Protein AF-A0A359DD81-F1 (afdb_monomer)

Foldseek 3Di:
DDDDDDDDDDDDDDDPPPPVVVVVVVVVVVVVLVVLVVVLVVVLVVLQVLQQVQQQQLFAQLLVQLVVQQPHDPSLVSSNVRSLVSSCVSCPDPPPSVLVNVQCVVLVHSVSQKDKFWELDPVDPTHVVYDSNTFKIKMKGAWRFDDDDCVVVCCVVVHPDDGSIHMYMDMDGDPPPFDFLDQQFADDFQPVQPDVVVQTHSNDHAFDDDDRFDDPPDDDPVDPQFGRGWQQPHADLLSNLCSLLSVTGDTDHVVDDTHTHGHRSPVSNCCNVLVQLVDNPDSPDDCVSRPHHLDNDAADWDFAVPDVVTAIDGPNFGWDIDNFWIATPVGTGCTDVNVVVSVVCVVVVND

Secondary structure (DSSP, 8-state):
----------PPPP---SHHHHHHHHHHHHHHHHHHHHHHHHHHHHHHHHHHHHHHHHHHHHHHHHHHTTTSTTHHHHHHHHHHHHHHHHHH-TTT-HHHHHHHHHTTSHHHH-EEEEESSTT---BSS--TT--EEEEEEEEEE---SSHHHHHHHH-S----EEEEEEEE--SSSS-BS--SB-----GGG-BGGGTEETTEETT----SS--TT---TT-TTEEEEEESS-SSHHHHHHHHTT----B--TT---EEEES--HHHHHHHHHHHTT---STT--TTTSPPPS-------EEESSSSS-EEEETTEEPEEETTEEEETTEEE--HHHHHHHHHHHHTT--

Nearest PDB structures (foldseek):
  6d7o-assembly1_A  TM=2.504E-01  e=5.447E+00  Rattus norvegicus

Solvent-accessible surface area (backbone atoms only — not comparable to full-atom values): 20030 Å² total; per-residue (Å²): 139,81,87,85,83,80,78,83,83,79,80,76,82,81,79,79,72,68,63,58,57,54,55,49,51,55,52,52,51,52,52,51,52,51,52,40,51,50,51,52,51,50,52,50,52,54,52,42,52,53,46,38,54,26,30,41,49,9,7,43,41,15,24,56,44,39,67,76,33,64,90,45,90,65,34,50,63,57,18,44,46,43,17,50,51,42,33,50,53,48,22,67,37,91,86,76,26,59,64,54,39,48,44,27,54,73,50,74,28,59,79,68,38,42,50,62,26,18,8,70,38,96,88,42,78,66,36,70,71,41,54,94,72,47,49,25,20,34,22,35,27,84,69,44,72,50,88,67,76,55,59,54,56,48,37,77,75,71,38,95,68,78,81,58,59,42,60,37,72,24,75,23,49,71,81,64,93,38,62,46,59,62,63,46,58,50,79,88,64,40,82,92,36,61,40,71,93,80,52,25,55,26,73,40,48,76,35,61,86,74,87,62,58,63,65,90,93,59,89,35,97,87,38,89,61,39,29,37,32,39,32,82,87,53,85,57,47,66,44,46,11,45,30,45,32,66,65,40,85,59,65,46,60,93,90,61,91,77,48,71,30,66,53,76,49,59,66,33,44,52,32,9,45,32,21,36,48,66,39,60,74,58,86,87,59,49,65,85,84,30,56,46,49,94,72,44,83,74,61,76,73,45,80,39,80,86,46,90,75,60,46,46,24,43,96,89,30,64,52,48,62,54,81,23,43,34,31,38,91,92,40,80,46,70,31,56,58,55,49,53,51,48,51,52,28,45,76,69,72,77,90

Sequence (351 aa):
MKPRMHRPFTALPQRQRGAVIVLIMIALLSILAMAALALDGGHMLVNKTRLQNAVDAAALSGAKRLLQVSGAVGAATVVERAARDTLLLNASALNGNGELASAITQAGGVNSFAVVELANSVYGPFTFPGPADASYVRVSVPNYPLSPFFWGILQVIAGPDPAKAVAAIATAGPSPTSPCDVVPLMVCGNPAQYDPANGMFWGYRFGDLQLLKTAANDDSPIGPGNFQLLSLDGNGGNVVRDSLAGGIERCNNVGEQVQTKPGNTVGPSVQGLNTRFGNYQGGNLSRQDYPPDLVITATDLKYDDKESPPRIEHQNQPVTSSNGNLSSASGALFDYNDWLQASAACAAGTG

Structure (mmCIF, N/CA/C/O backbone):
data_AF-A0A359DD81-F1
#
_entry.id   AF-A0A359DD81-F1
#
loop_
_atom_site.group_PDB
_atom_site.id
_atom_site.type_symbol
_atom_site.label_atom_id
_atom_site.label_alt_id
_atom_site.label_comp_id
_atom_site.label_asym_id
_atom_site.label_entity_id
_atom_site.label_seq_id
_atom_site.pdbx_PDB_ins_code
_atom_site.Cartn_x
_atom_site.Cartn_y
_atom_site.Cartn_z
_atom_site.occupancy
_atom_site.B_iso_or_equiv
_atom_site.auth_seq_id
_atom_site.auth_comp_id
_atom_site.auth_asym_id
_atom_site.auth_atom_id
_atom_site.pdbx_PDB_model_num
ATOM 1 N N . MET A 1 1 ? -49.005 49.045 97.341 1.00 46.50 1 MET A N 1
ATOM 2 C CA . MET A 1 1 ? -49.294 48.479 96.003 1.00 46.50 1 MET A CA 1
ATOM 3 C C . MET A 1 1 ? -48.015 48.491 95.174 1.00 46.50 1 MET A C 1
ATOM 5 O O . MET A 1 1 ? -47.443 49.556 95.003 1.00 46.50 1 MET A O 1
ATOM 9 N N . LYS A 1 2 ? -47.526 47.330 94.717 1.00 43.19 2 LYS A N 1
ATOM 10 C CA . LYS A 1 2 ? -46.408 47.210 93.758 1.00 43.19 2 LYS A CA 1
ATOM 11 C C . LYS A 1 2 ? -46.933 46.473 92.520 1.00 43.19 2 LYS A C 1
ATOM 13 O O . LYS A 1 2 ? -47.502 45.397 92.711 1.00 43.19 2 LYS A O 1
ATOM 18 N N . PRO A 1 3 ? -46.763 46.979 91.287 1.00 53.28 3 PRO A N 1
ATOM 19 C CA . PRO A 1 3 ? -47.162 46.231 90.105 1.00 53.28 3 PRO A CA 1
ATOM 20 C C . PRO A 1 3 ? -46.072 45.206 89.760 1.00 53.28 3 PRO A C 1
ATOM 22 O O . PRO A 1 3 ? -44.887 45.533 89.685 1.00 53.28 3 PRO A O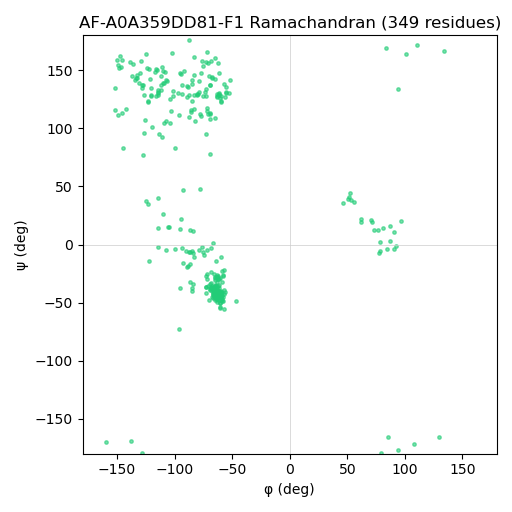 1
ATOM 25 N N . ARG A 1 4 ? -46.465 43.943 89.569 1.00 54.09 4 ARG A N 1
ATOM 26 C CA . ARG A 1 4 ? -45.598 42.894 89.015 1.00 54.09 4 ARG A CA 1
ATOM 27 C C . ARG A 1 4 ? -45.603 43.013 87.493 1.00 54.09 4 ARG A C 1
ATOM 29 O O . ARG A 1 4 ? -46.575 42.649 86.844 1.00 54.09 4 ARG A O 1
ATOM 36 N N . MET A 1 5 ? -44.504 43.503 86.935 1.00 59.25 5 MET A N 1
ATOM 37 C CA . MET A 1 5 ? -44.262 43.566 85.495 1.00 59.25 5 MET A CA 1
ATOM 38 C C . MET A 1 5 ? -43.863 42.162 84.997 1.00 59.25 5 MET A C 1
ATOM 40 O O . MET A 1 5 ? -42.800 41.663 85.360 1.00 59.25 5 MET A O 1
ATOM 44 N N . HIS A 1 6 ? -44.720 41.490 84.221 1.00 56.81 6 HIS A N 1
ATOM 45 C CA . HIS A 1 6 ? -44.354 40.258 83.507 1.00 56.81 6 HIS A CA 1
ATOM 46 C C . HIS A 1 6 ? -43.723 40.638 82.164 1.00 56.81 6 HIS A C 1
ATOM 48 O O . HIS A 1 6 ? -44.388 41.209 81.304 1.00 56.81 6 HIS A O 1
ATOM 54 N N . ARG A 1 7 ? -42.432 40.338 81.986 1.00 60.84 7 ARG A N 1
ATOM 55 C CA . ARG A 1 7 ? -41.782 40.379 80.668 1.00 60.84 7 ARG A CA 1
ATOM 56 C C . ARG A 1 7 ? -42.149 39.106 79.897 1.00 60.84 7 ARG A C 1
ATOM 58 O O . ARG A 1 7 ? -41.978 38.024 80.460 1.00 60.84 7 ARG A O 1
ATOM 65 N N . PRO A 1 8 ? -42.584 39.187 78.630 1.00 56.53 8 PRO A N 1
ATOM 66 C CA . PRO A 1 8 ? -42.654 38.009 77.784 1.00 56.53 8 PRO A CA 1
ATOM 67 C C . PRO A 1 8 ? -41.230 37.602 77.385 1.00 56.53 8 PRO A C 1
ATOM 69 O O . PRO A 1 8 ? -40.445 38.423 76.908 1.00 56.53 8 PRO A O 1
ATOM 72 N N . PHE A 1 9 ? -40.885 36.334 77.598 1.00 59.75 9 PHE A N 1
ATOM 73 C CA . PHE A 1 9 ? -39.705 35.730 76.987 1.00 59.75 9 PHE A CA 1
ATOM 74 C C . PHE A 1 9 ? -39.969 35.590 75.485 1.00 59.75 9 PHE A C 1
ATOM 76 O O . PHE A 1 9 ? -40.825 34.811 75.071 1.00 59.75 9 PHE A O 1
ATOM 83 N N . THR A 1 10 ? -39.248 36.344 74.660 1.00 61.72 10 THR A N 1
ATOM 84 C CA . THR A 1 10 ? -39.183 36.097 73.219 1.00 61.72 10 THR A CA 1
ATOM 85 C C . THR A 1 10 ? -38.376 34.822 72.982 1.00 61.72 10 THR A C 1
ATOM 87 O O . THR A 1 10 ? -37.179 34.762 73.261 1.00 61.72 10 THR A O 1
ATOM 90 N N . ALA A 1 11 ? -39.040 33.771 72.498 1.00 62.56 11 ALA A N 1
ATOM 91 C CA . ALA A 1 11 ? -38.372 32.557 72.049 1.00 62.56 11 ALA A CA 1
ATOM 92 C C . ALA A 1 11 ? -37.462 32.888 70.852 1.00 62.56 11 ALA A C 1
ATOM 94 O O . ALA A 1 11 ? -37.905 33.487 69.872 1.00 62.56 11 ALA A O 1
ATOM 95 N N . LEU A 1 12 ? -36.183 32.517 70.935 1.00 61.03 12 LEU A N 1
ATOM 96 C CA . LEU A 1 12 ? -35.247 32.632 69.815 1.00 61.03 12 LEU A CA 1
ATOM 97 C C . LEU A 1 12 ? -35.653 31.658 68.690 1.00 61.03 12 LEU A C 1
ATOM 99 O O . LEU A 1 12 ? -36.093 30.544 68.987 1.00 61.03 12 LEU A O 1
ATOM 103 N N . PRO A 1 13 ? -35.486 32.029 67.406 1.00 63.06 13 PRO A N 1
ATOM 104 C CA . PRO A 1 13 ? -35.877 31.179 66.286 1.00 63.06 13 PRO A CA 1
ATOM 105 C C . PRO A 1 13 ? -35.068 29.874 66.282 1.00 63.06 13 PRO A C 1
ATOM 107 O O . PRO A 1 13 ? -33.835 29.883 66.355 1.00 63.06 13 PRO A O 1
ATOM 110 N N . GLN A 1 14 ? -35.767 28.738 66.192 1.00 64.62 14 GLN A N 1
ATOM 111 C CA . GLN A 1 14 ? -35.155 27.415 66.066 1.00 64.62 14 GLN A CA 1
ATOM 112 C C . GLN A 1 14 ? -34.290 27.349 64.800 1.00 64.62 14 GLN A C 1
ATOM 114 O O . GLN A 1 14 ? -34.759 27.553 63.681 1.00 64.62 14 GLN A O 1
ATOM 119 N N . ARG A 1 15 ? -33.002 27.036 64.976 1.00 62.03 15 ARG A N 1
ATOM 120 C CA . ARG A 1 15 ? -32.054 26.835 63.874 1.00 62.03 15 ARG A CA 1
ATOM 121 C C . ARG A 1 15 ? -32.398 25.547 63.118 1.00 62.03 15 ARG A C 1
ATOM 123 O O . ARG A 1 15 ? -32.205 24.455 63.649 1.00 62.03 15 ARG A O 1
ATOM 130 N N . GLN A 1 16 ? -32.826 25.669 61.861 1.00 62.16 16 GLN A N 1
ATOM 131 C CA . GLN A 1 16 ? -33.010 24.547 60.934 1.00 62.16 16 GLN A CA 1
ATOM 132 C C . GLN A 1 16 ? -31.655 23.943 60.516 1.00 62.16 16 GLN A C 1
ATOM 134 O O . GLN A 1 16 ? -31.135 24.217 59.440 1.00 62.16 16 GLN A O 1
ATOM 139 N N . ARG A 1 17 ? -31.042 23.126 61.382 1.00 60.94 17 ARG A N 1
ATOM 140 C CA . ARG A 1 17 ? -29.768 22.436 61.085 1.00 60.94 17 ARG A CA 1
ATOM 141 C C . ARG A 1 17 ? -29.934 21.132 60.289 1.00 60.94 17 ARG A C 1
ATOM 143 O O . ARG A 1 17 ? -28.942 20.607 59.802 1.00 60.94 17 ARG A O 1
ATOM 150 N N . GLY A 1 18 ? -31.162 20.632 60.126 1.00 67.69 18 GLY A N 1
ATOM 151 C CA . GLY A 1 18 ? -31.442 19.364 59.438 1.00 67.69 18 GLY A CA 1
ATOM 152 C C . GLY A 1 18 ? -31.611 19.464 57.917 1.00 67.69 18 GLY A C 1
ATOM 153 O O . GLY A 1 18 ? -31.224 18.547 57.211 1.00 67.69 18 GLY A O 1
ATOM 154 N N . ALA A 1 19 ? -32.133 20.570 57.379 1.00 77.50 19 ALA A N 1
ATOM 155 C CA . ALA A 1 19 ? -32.412 20.674 55.937 1.00 77.50 19 ALA A CA 1
ATOM 156 C C . ALA A 1 19 ? -31.138 20.800 55.078 1.00 77.50 19 ALA A C 1
ATOM 158 O O . ALA A 1 19 ? -31.090 20.329 53.944 1.00 77.50 19 ALA A O 1
ATOM 159 N N . VAL A 1 20 ? -30.078 21.393 55.638 1.00 86.12 20 VAL A N 1
ATOM 160 C CA . VAL A 1 20 ? -28.811 21.626 54.929 1.00 86.12 20 VAL A CA 1
ATOM 161 C C . VAL A 1 20 ? -28.106 20.310 54.581 1.00 86.12 20 VAL A C 1
ATOM 163 O O . VAL A 1 20 ? -27.546 20.195 53.496 1.00 86.12 20 VAL A O 1
ATOM 166 N N . ILE A 1 21 ? -28.178 19.289 55.446 1.00 89.75 21 ILE A N 1
ATOM 167 C CA . ILE A 1 21 ? -27.514 18.000 55.188 1.00 89.75 21 ILE A CA 1
ATOM 168 C C . ILE A 1 21 ? -28.157 17.244 54.017 1.00 89.75 21 ILE A C 1
ATOM 170 O O . ILE A 1 21 ? -27.454 16.597 53.246 1.00 89.75 21 ILE A O 1
ATOM 174 N N . VAL A 1 22 ? -29.477 17.384 53.843 1.00 90.50 22 VAL A N 1
ATOM 175 C CA . VAL A 1 22 ? -30.227 16.759 52.745 1.00 90.50 22 VAL A CA 1
ATOM 176 C C . VAL A 1 22 ? -29.820 17.381 51.411 1.00 90.50 22 VAL A C 1
ATOM 178 O O . VAL A 1 22 ? -29.517 16.662 50.463 1.00 90.50 22 VAL A O 1
ATOM 181 N N . LEU A 1 23 ? -29.731 18.713 51.353 1.00 90.31 23 LEU A N 1
ATOM 182 C CA . LEU A 1 23 ? -29.279 19.423 50.153 1.00 90.31 23 LEU A CA 1
ATOM 183 C C . LEU A 1 23 ? -27.826 19.080 49.797 1.00 90.31 23 LEU A C 1
ATOM 185 O O . LEU A 1 23 ? -27.526 18.867 48.625 1.00 90.31 23 LEU A O 1
ATOM 189 N N . ILE A 1 24 ? -26.940 18.964 50.795 1.00 93.12 24 ILE A N 1
ATOM 190 C CA . ILE A 1 24 ? -25.543 18.558 50.578 1.00 93.12 24 ILE A CA 1
ATOM 191 C C . ILE A 1 24 ? -25.463 17.127 50.039 1.00 93.12 24 ILE A C 1
ATOM 193 O O . ILE A 1 24 ? -24.710 16.886 49.101 1.00 93.12 24 ILE A O 1
ATOM 197 N N . MET A 1 25 ? -26.240 16.183 50.582 1.00 94.56 25 MET A N 1
ATOM 198 C CA . MET A 1 25 ? -26.254 14.809 50.070 1.00 94.56 25 MET A CA 1
ATOM 199 C C . MET A 1 25 ? -26.717 14.742 48.616 1.00 94.56 25 MET A C 1
ATOM 201 O O . MET A 1 25 ? -26.077 14.075 47.807 1.00 94.56 25 MET A O 1
ATOM 205 N N . ILE A 1 26 ? -27.788 15.460 48.268 1.00 92.31 26 ILE A N 1
ATOM 206 C CA . ILE A 1 26 ? -28.296 15.495 46.891 1.00 92.31 26 ILE A CA 1
ATOM 207 C C . ILE A 1 26 ? -27.258 16.122 45.948 1.00 92.31 26 ILE A C 1
ATOM 209 O O . ILE A 1 26 ? -27.013 15.584 44.870 1.00 92.31 26 ILE A O 1
ATOM 213 N N . ALA A 1 27 ? -26.609 17.215 46.360 1.00 93.81 27 ALA A N 1
ATOM 214 C CA . ALA A 1 27 ? -25.566 17.867 45.567 1.00 93.81 27 ALA A CA 1
ATOM 215 C C . ALA A 1 27 ? -24.311 16.992 45.397 1.00 93.81 27 ALA A C 1
ATOM 217 O O . ALA A 1 27 ? -23.720 16.948 44.323 1.00 93.81 27 ALA A O 1
ATOM 218 N N . LEU A 1 28 ? -23.898 16.265 46.437 1.00 94.56 28 LEU A N 1
ATOM 219 C CA . LEU A 1 28 ? -22.760 15.353 46.346 1.00 94.56 28 LEU A CA 1
ATOM 220 C C . LEU A 1 28 ? -23.070 14.181 45.406 1.00 94.56 28 LEU A C 1
ATOM 222 O O . LEU A 1 28 ? -22.242 13.827 44.569 1.00 94.56 28 LEU A O 1
ATOM 226 N N . LEU A 1 29 ? -24.273 13.609 45.512 1.00 90.06 29 LEU A N 1
ATOM 227 C CA . LEU A 1 29 ? -24.727 12.533 44.632 1.00 90.06 29 LEU A CA 1
ATOM 228 C C . LEU A 1 29 ? -24.778 12.977 43.169 1.00 90.06 29 LEU A C 1
ATOM 230 O O . LEU A 1 29 ? -24.341 12.226 42.299 1.00 90.06 29 LEU A O 1
ATOM 234 N N . SER A 1 30 ? -25.257 14.192 42.886 1.00 90.31 30 SER A N 1
ATOM 235 C CA . SER A 1 30 ? -25.301 14.699 41.512 1.00 90.31 30 SER A CA 1
ATOM 236 C C . SER A 1 30 ? -23.901 14.916 40.931 1.00 90.31 30 SER A C 1
ATOM 238 O O . SER A 1 30 ? -23.653 14.515 39.794 1.00 90.31 30 SER A O 1
ATOM 240 N N . ILE A 1 31 ? -22.960 15.458 41.712 1.00 92.75 31 ILE A N 1
ATOM 241 C CA . ILE A 1 31 ? -21.561 15.621 41.286 1.00 92.75 31 ILE A CA 1
ATOM 242 C C . ILE A 1 31 ? -20.909 14.257 41.013 1.00 92.75 31 ILE A C 1
ATOM 244 O O . ILE A 1 31 ? -20.250 14.089 39.987 1.00 92.75 31 ILE A O 1
ATOM 248 N N . LEU A 1 32 ? -21.117 13.268 41.888 1.00 88.56 32 LEU A N 1
ATOM 249 C CA . LEU A 1 32 ? -20.584 11.915 41.698 1.00 88.56 32 LEU A CA 1
ATOM 250 C C . LEU A 1 32 ? -21.177 11.230 40.461 1.00 88.56 32 LEU A C 1
ATOM 252 O O . LEU A 1 32 ? -20.438 10.602 39.707 1.00 88.56 32 LEU A O 1
ATOM 256 N N . ALA A 1 33 ? -22.479 11.392 40.212 1.00 84.69 33 ALA A N 1
ATOM 257 C CA . ALA A 1 33 ? -23.132 10.859 39.019 1.00 84.69 33 ALA A CA 1
ATOM 258 C C . ALA A 1 33 ? -22.573 11.482 37.727 1.00 84.69 33 ALA A C 1
ATOM 260 O O . ALA A 1 33 ? -22.315 10.771 36.755 1.00 84.69 33 ALA A O 1
ATOM 261 N N . MET A 1 34 ? -22.324 12.796 37.719 1.00 87.69 34 MET A N 1
ATOM 262 C CA . MET A 1 34 ? -21.693 13.469 36.579 1.00 87.69 34 MET A CA 1
ATOM 263 C C . MET A 1 34 ? -20.244 13.012 36.370 1.00 87.69 34 MET A C 1
ATOM 265 O O . MET A 1 34 ? -19.846 12.753 35.236 1.00 87.69 34 MET A O 1
ATOM 269 N N . ALA A 1 35 ? -19.463 12.868 37.445 1.00 89.50 35 ALA A N 1
ATOM 270 C CA . ALA A 1 35 ? -18.087 12.374 37.369 1.00 89.50 35 ALA A CA 1
ATOM 271 C C . ALA A 1 35 ? -18.024 10.936 36.828 1.00 89.50 35 ALA A C 1
ATOM 273 O O . ALA A 1 35 ? -17.199 10.624 35.971 1.00 89.50 35 ALA A O 1
ATOM 274 N N . ALA A 1 36 ? -18.939 10.079 37.279 1.00 86.81 36 ALA A N 1
ATOM 275 C CA . ALA A 1 36 ? -19.104 8.718 36.789 1.00 86.81 36 ALA A CA 1
ATOM 276 C C . ALA A 1 36 ? -19.394 8.671 35.277 1.00 86.81 36 ALA A C 1
ATOM 278 O O . ALA A 1 36 ? -18.716 7.955 34.536 1.00 86.81 36 ALA A O 1
ATOM 279 N N . LEU A 1 37 ? -20.343 9.488 34.807 1.00 84.00 37 LEU A N 1
ATOM 280 C CA . LEU A 1 37 ? -20.674 9.589 33.385 1.00 84.00 37 LEU A CA 1
ATOM 281 C C . LEU A 1 37 ? -19.491 10.109 32.555 1.00 84.00 37 LEU A C 1
ATOM 283 O O . LEU A 1 37 ? -19.236 9.607 31.461 1.00 84.00 37 LEU A O 1
ATOM 287 N N . ALA A 1 38 ? -18.744 11.083 33.081 1.00 89.56 38 ALA A N 1
ATOM 288 C CA . ALA A 1 38 ? -17.560 11.623 32.420 1.00 89.56 38 ALA A CA 1
ATOM 289 C C . ALA A 1 38 ? -16.454 10.564 32.255 1.00 89.56 38 ALA A C 1
ATOM 291 O O . ALA A 1 38 ? -15.836 10.490 31.193 1.00 89.56 38 ALA A O 1
ATOM 292 N N . LEU A 1 39 ? -16.234 9.713 33.264 1.00 90.38 39 LEU A N 1
ATOM 293 C CA . LEU A 1 39 ? -15.253 8.624 33.198 1.00 90.38 39 LEU A CA 1
ATOM 294 C C . LEU A 1 39 ? -15.646 7.556 32.171 1.00 90.38 39 LEU A C 1
ATOM 296 O O . LEU A 1 39 ? -14.819 7.164 31.346 1.00 90.38 39 LEU A O 1
ATOM 300 N N . ASP A 1 40 ? -16.908 7.120 32.167 1.00 88.62 40 ASP A N 1
ATOM 301 C CA . ASP A 1 40 ? -17.381 6.141 31.184 1.00 88.62 40 ASP A CA 1
ATOM 302 C C . ASP A 1 40 ? -17.407 6.697 29.756 1.00 88.62 40 ASP A C 1
ATOM 304 O O . ASP A 1 40 ? -17.056 5.980 28.814 1.00 88.62 40 ASP A O 1
ATOM 308 N N . GLY A 1 41 ? -17.774 7.971 29.595 1.00 88.75 41 GLY A N 1
ATOM 309 C CA . GLY A 1 41 ? -17.717 8.675 28.316 1.00 88.75 41 GLY A CA 1
ATOM 310 C C . GLY A 1 41 ? -16.286 8.790 27.795 1.00 88.75 41 GLY A C 1
ATOM 311 O O . GLY A 1 41 ? -16.024 8.453 26.641 1.00 88.75 41 GLY A O 1
ATOM 312 N N . GLY A 1 42 ? -15.336 9.172 28.655 1.00 91.44 42 GLY A N 1
ATOM 313 C CA . GLY A 1 42 ? -13.913 9.210 28.313 1.00 91.44 42 GLY A CA 1
ATOM 314 C C . GLY A 1 42 ? -13.379 7.838 27.895 1.00 91.44 42 GLY A C 1
ATOM 315 O O . GLY A 1 42 ? -12.732 7.711 26.857 1.00 91.44 42 GLY A O 1
ATOM 316 N N . HIS A 1 43 ? -13.724 6.790 28.645 1.00 92.19 43 HIS A N 1
ATOM 317 C CA . HIS A 1 43 ? -13.375 5.410 28.311 1.00 92.19 43 HIS A CA 1
ATOM 318 C C . HIS A 1 43 ? -13.934 4.968 26.950 1.00 92.19 43 HIS A C 1
ATOM 320 O O . HIS A 1 43 ? -13.227 4.351 26.151 1.00 92.19 43 HIS A O 1
ATOM 326 N N . MET A 1 44 ? -15.199 5.292 26.668 1.00 92.38 44 MET A N 1
ATOM 327 C CA . MET A 1 44 ? -15.839 4.985 25.390 1.00 92.38 44 MET A CA 1
ATOM 328 C C . MET A 1 44 ? -15.149 5.702 24.225 1.00 92.38 44 MET A C 1
ATOM 330 O O . MET A 1 44 ? -14.867 5.074 23.207 1.00 92.38 44 MET A O 1
ATOM 334 N N . LEU A 1 45 ? -14.832 6.990 24.381 1.00 93.19 45 LEU A N 1
ATOM 335 C CA . LEU A 1 45 ? -14.163 7.782 23.347 1.00 93.19 45 LEU A CA 1
ATOM 336 C C . LEU A 1 45 ? -12.747 7.274 23.058 1.00 93.19 45 LEU A C 1
ATOM 338 O O . LEU A 1 45 ? -12.380 7.122 21.896 1.00 93.19 45 LEU A O 1
ATOM 342 N N . VAL A 1 46 ? -11.969 6.941 24.092 1.00 93.62 46 VAL A N 1
ATOM 343 C CA . VAL A 1 46 ? -10.619 6.383 23.915 1.00 93.62 46 VAL A CA 1
ATOM 344 C C . VAL A 1 46 ? -10.673 5.039 23.184 1.00 93.62 46 VAL A C 1
ATOM 346 O O . VAL A 1 46 ? -9.915 4.827 22.237 1.00 93.62 46 VAL A O 1
ATOM 349 N N . ASN A 1 47 ? -11.591 4.148 23.566 1.00 93.94 47 ASN A N 1
ATOM 350 C CA . ASN A 1 47 ? -11.760 2.860 22.890 1.00 93.94 47 ASN A CA 1
ATOM 351 C C . ASN A 1 47 ? -12.293 2.998 21.459 1.00 93.94 47 ASN A C 1
ATOM 353 O O . ASN A 1 47 ? -11.852 2.262 20.580 1.00 93.94 47 ASN A O 1
ATOM 357 N N . LYS A 1 48 ? -13.180 3.964 21.194 1.00 95.12 48 LYS A N 1
ATOM 358 C CA . LYS A 1 48 ? -13.637 4.303 19.840 1.00 95.12 48 LYS A CA 1
ATOM 359 C C . LYS A 1 48 ? -12.465 4.733 18.959 1.00 95.12 48 LYS A C 1
ATOM 361 O O . LYS A 1 48 ? -12.334 4.214 17.856 1.00 95.12 48 LYS A O 1
ATOM 366 N N . THR A 1 49 ? -11.602 5.629 19.438 1.00 95.06 49 THR A N 1
ATOM 367 C CA . THR A 1 49 ? -10.422 6.088 18.686 1.00 95.06 49 THR A CA 1
ATOM 368 C C . THR A 1 49 ? -9.428 4.954 18.445 1.00 95.06 49 THR A C 1
ATOM 370 O O . THR A 1 49 ? -8.938 4.792 17.332 1.00 95.06 49 THR A O 1
ATOM 373 N N . ARG A 1 50 ? -9.169 4.116 19.457 1.00 94.69 50 ARG A N 1
ATOM 374 C CA . ARG A 1 50 ? -8.304 2.933 19.313 1.00 94.69 50 ARG A CA 1
ATOM 375 C C . ARG A 1 50 ? -8.851 1.939 18.293 1.00 94.69 50 ARG A C 1
ATOM 377 O O . ARG A 1 50 ? -8.089 1.457 17.461 1.00 94.69 50 ARG A O 1
ATOM 384 N N . LEU A 1 51 ? -10.156 1.665 18.336 1.00 96.44 51 LEU A N 1
ATOM 385 C CA . LEU A 1 51 ? -10.810 0.786 17.373 1.00 96.44 51 LEU A CA 1
ATOM 386 C C . LEU A 1 51 ? -10.701 1.352 15.952 1.00 96.44 51 LEU A C 1
ATOM 388 O O . LEU A 1 51 ? -10.362 0.601 15.045 1.00 96.44 51 LEU A O 1
ATOM 392 N N . GLN A 1 52 ? -10.945 2.653 15.760 1.00 97.00 52 GLN A N 1
ATOM 393 C CA . GLN A 1 52 ? -10.808 3.279 14.440 1.00 97.00 52 GLN A CA 1
ATOM 394 C C . GLN A 1 52 ? -9.381 3.152 13.910 1.00 97.00 52 GLN A C 1
ATOM 396 O O . GLN A 1 52 ? -9.204 2.594 12.838 1.00 97.00 52 GLN A O 1
ATOM 401 N N . ASN A 1 53 ? -8.367 3.509 14.705 1.00 95.38 53 ASN A N 1
ATOM 402 C CA . ASN A 1 53 ? -6.966 3.367 14.296 1.00 95.38 53 ASN A CA 1
ATOM 403 C C . ASN A 1 53 ? -6.608 1.918 13.913 1.00 95.38 53 ASN A C 1
ATOM 405 O O . ASN A 1 53 ? -5.872 1.686 12.955 1.00 95.38 53 ASN A O 1
ATOM 409 N N . ALA A 1 54 ? -7.128 0.933 14.651 1.00 96.31 54 ALA A N 1
ATOM 410 C CA . ALA A 1 54 ? -6.886 -0.479 14.370 1.00 96.31 54 ALA A CA 1
ATOM 411 C C . ALA A 1 54 ? -7.578 -0.942 13.074 1.00 96.31 54 ALA A C 1
ATOM 413 O O . ALA A 1 54 ? -7.001 -1.712 12.306 1.00 96.31 54 ALA A O 1
ATOM 414 N N . VAL A 1 55 ? -8.796 -0.459 12.817 1.00 98.00 55 VAL A N 1
ATOM 415 C CA . VAL A 1 55 ? -9.565 -0.750 11.599 1.00 98.00 55 VAL A CA 1
ATOM 416 C C . VAL A 1 55 ? -8.983 -0.019 10.379 1.00 98.00 55 VAL A C 1
ATOM 418 O O . VAL A 1 55 ? -8.901 -0.623 9.312 1.00 98.00 55 VAL A O 1
ATOM 421 N N . ASP A 1 56 ? -8.483 1.208 10.536 1.00 97.62 56 ASP A N 1
ATOM 422 C CA . ASP A 1 56 ? -7.745 1.955 9.508 1.00 97.62 56 ASP A CA 1
ATOM 423 C C . ASP A 1 56 ? -6.457 1.222 9.111 1.00 97.62 56 ASP A C 1
ATOM 425 O O . ASP A 1 56 ? -6.202 0.992 7.926 1.00 97.62 56 ASP A O 1
ATOM 429 N N . ALA A 1 57 ? -5.671 0.776 10.098 1.00 96.19 57 ALA A N 1
ATOM 430 C CA . ALA A 1 57 ? -4.470 -0.020 9.857 1.00 96.19 57 ALA A CA 1
ATOM 431 C C . ALA A 1 57 ? -4.796 -1.353 9.161 1.00 96.19 57 ALA A C 1
ATOM 433 O O . ALA A 1 57 ? -4.092 -1.760 8.234 1.00 96.19 57 ALA A O 1
ATOM 434 N N . ALA A 1 58 ? -5.881 -2.019 9.570 1.00 97.69 58 ALA A N 1
ATOM 435 C CA . ALA A 1 58 ? -6.356 -3.246 8.939 1.00 97.69 58 ALA A CA 1
ATOM 436 C C . ALA A 1 58 ? -6.768 -3.027 7.476 1.00 97.69 58 ALA A C 1
ATOM 438 O O . ALA A 1 58 ? -6.365 -3.804 6.608 1.00 97.69 58 ALA A O 1
ATOM 439 N N . ALA A 1 59 ? -7.515 -1.958 7.184 1.00 97.81 59 ALA A N 1
ATOM 440 C CA . ALA A 1 59 ? -7.901 -1.609 5.821 1.00 97.81 59 ALA A CA 1
ATOM 441 C C . ALA A 1 59 ? -6.673 -1.290 4.959 1.00 97.81 59 ALA A C 1
ATOM 443 O O . ALA A 1 59 ? -6.547 -1.837 3.864 1.00 97.81 59 ALA A O 1
ATOM 444 N N . LEU A 1 60 ? -5.730 -0.483 5.462 1.00 95.50 60 LEU A N 1
ATOM 445 C CA . LEU A 1 60 ? -4.499 -0.135 4.746 1.00 95.50 60 LEU A CA 1
ATOM 446 C C . LEU A 1 60 ? -3.635 -1.366 4.443 1.00 95.50 60 LEU A C 1
ATOM 448 O O . LEU A 1 60 ? -3.135 -1.513 3.329 1.00 95.50 60 LEU A O 1
ATOM 452 N N . SER A 1 61 ? -3.487 -2.272 5.410 1.00 94.88 61 SER A N 1
ATOM 453 C CA . SER A 1 61 ? -2.757 -3.530 5.224 1.00 94.88 61 SER A CA 1
ATOM 454 C C . SER A 1 61 ? -3.433 -4.435 4.193 1.00 94.88 61 SER A C 1
ATOM 456 O O . SER A 1 61 ? -2.771 -4.951 3.290 1.00 94.88 61 SER A O 1
ATOM 458 N N . GLY A 1 62 ? -4.763 -4.552 4.258 1.00 94.69 62 GLY A N 1
ATOM 459 C CA . GLY A 1 62 ? -5.552 -5.256 3.251 1.00 94.69 62 GLY A CA 1
ATOM 460 C C . GLY A 1 62 ? -5.361 -4.666 1.851 1.00 94.69 62 GLY A C 1
ATOM 461 O O . GLY A 1 62 ? -5.059 -5.403 0.916 1.00 94.69 62 GLY A O 1
ATOM 462 N N . ALA A 1 63 ? -5.460 -3.343 1.701 1.00 92.81 63 ALA A N 1
ATOM 463 C CA . ALA A 1 63 ? -5.272 -2.659 0.420 1.00 92.81 63 ALA A CA 1
ATOM 464 C C . ALA A 1 63 ? -3.843 -2.817 -0.126 1.00 92.81 63 ALA A C 1
ATOM 466 O O . ALA A 1 63 ? -3.661 -3.126 -1.304 1.00 92.81 63 ALA A O 1
ATOM 467 N N . LYS A 1 64 ? -2.818 -2.697 0.729 1.00 89.31 64 LYS A N 1
ATOM 468 C CA . LYS A 1 64 ? -1.425 -2.969 0.344 1.00 89.31 64 LYS A CA 1
ATOM 469 C C . LYS A 1 64 ? -1.259 -4.410 -0.129 1.00 89.31 64 LYS A C 1
ATOM 471 O O . LYS A 1 64 ? -0.599 -4.653 -1.138 1.00 89.31 64 LYS A O 1
ATOM 476 N N . ARG A 1 65 ? -1.865 -5.371 0.577 1.00 89.19 65 ARG A N 1
ATOM 477 C CA . ARG A 1 65 ? -1.794 -6.776 0.182 1.00 89.19 65 ARG A CA 1
ATOM 478 C C . ARG A 1 65 ? -2.506 -7.018 -1.142 1.00 89.19 65 ARG A C 1
ATOM 480 O O . ARG A 1 65 ? -1.950 -7.725 -1.971 1.00 89.19 65 ARG A O 1
ATOM 487 N N . LEU A 1 66 ? -3.669 -6.403 -1.354 1.00 89.06 66 LEU A N 1
ATOM 488 C CA . LEU A 1 66 ? -4.446 -6.500 -2.593 1.00 89.06 66 LEU A CA 1
ATOM 489 C C . LEU A 1 66 ? -3.613 -6.067 -3.800 1.00 89.06 66 LEU A C 1
ATOM 491 O O . LEU A 1 66 ? -3.608 -6.753 -4.816 1.00 89.06 66 LEU A O 1
ATOM 495 N N . LEU A 1 67 ? -2.831 -4.998 -3.644 1.00 83.56 67 LEU A N 1
ATOM 496 C CA . LEU A 1 67 ? -1.923 -4.505 -4.676 1.00 83.56 67 LEU A CA 1
ATOM 497 C C . LEU A 1 67 ? -0.823 -5.530 -5.019 1.00 83.56 67 LEU A C 1
ATOM 499 O O . LEU A 1 67 ? -0.540 -5.762 -6.191 1.00 83.56 67 LEU A O 1
ATOM 503 N N . GLN A 1 68 ? -0.267 -6.216 -4.014 1.00 80.00 68 GLN A N 1
ATOM 504 C CA . GLN A 1 68 ? 0.779 -7.237 -4.191 1.00 80.00 68 GLN A CA 1
ATOM 505 C C . GLN A 1 68 ? 0.293 -8.553 -4.812 1.00 80.00 68 GLN A C 1
ATOM 507 O O . GLN A 1 68 ? 1.106 -9.296 -5.355 1.00 80.00 68 GLN A O 1
ATOM 512 N N . VAL A 1 69 ? -0.992 -8.890 -4.671 1.00 77.94 69 VAL A N 1
ATOM 513 C CA . VAL A 1 69 ? -1.559 -10.166 -5.151 1.00 77.94 69 VAL A CA 1
ATOM 514 C C . VAL A 1 69 ? -2.578 -9.981 -6.274 1.00 77.94 69 VAL A C 1
ATOM 516 O O . VAL A 1 69 ? -3.330 -10.905 -6.584 1.00 77.94 69 VAL A O 1
ATOM 519 N N . SER A 1 70 ? -2.628 -8.790 -6.874 1.00 68.81 70 SER A N 1
ATOM 520 C CA . SER A 1 70 ? -3.529 -8.493 -7.987 1.00 68.81 70 SER A CA 1
ATOM 521 C C . SER A 1 70 ? -3.321 -9.493 -9.137 1.00 68.81 70 SER A C 1
ATOM 523 O O . SER A 1 70 ? -2.196 -9.823 -9.505 1.00 68.81 70 SER A O 1
ATOM 525 N N . GLY A 1 71 ? -4.417 -10.060 -9.654 1.00 61.78 71 GLY A N 1
ATOM 526 C CA . GLY A 1 71 ? -4.386 -11.097 -10.698 1.00 61.78 71 GLY A CA 1
ATOM 527 C C . GLY A 1 71 ? -4.044 -12.522 -10.230 1.00 61.78 71 GLY A C 1
ATOM 528 O O . GLY A 1 71 ? -4.148 -13.452 -11.029 1.00 61.78 71 GLY A O 1
ATOM 529 N N . ALA A 1 72 ? -3.691 -12.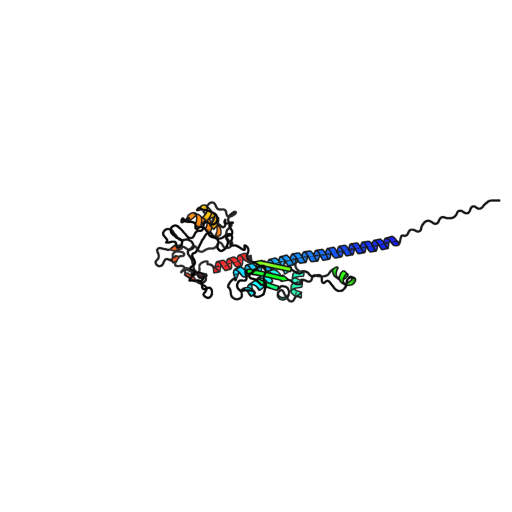739 -8.956 1.00 68.69 72 ALA A N 1
ATOM 530 C CA . ALA A 1 72 ? -3.414 -14.074 -8.424 1.00 68.69 72 ALA A CA 1
ATOM 531 C C . ALA A 1 72 ? -4.694 -14.826 -8.008 1.00 68.69 72 ALA A C 1
ATOM 533 O O . ALA A 1 72 ? -5.646 -14.254 -7.467 1.00 68.69 72 ALA A O 1
ATOM 534 N N . VAL A 1 73 ? -4.697 -16.151 -8.184 1.00 70.88 73 VAL A N 1
ATOM 535 C CA . VAL A 1 73 ? -5.778 -17.020 -7.690 1.00 70.88 73 VAL A CA 1
ATOM 536 C C . VAL A 1 73 ? -5.832 -16.952 -6.159 1.00 70.88 73 VAL A C 1
ATOM 538 O O . VAL A 1 73 ? -4.827 -17.153 -5.483 1.00 70.88 73 VAL A O 1
ATOM 541 N N . GLY A 1 74 ? -7.014 -16.679 -5.597 1.00 77.75 74 GLY A N 1
ATOM 542 C CA . GLY A 1 74 ? -7.210 -16.596 -4.142 1.00 77.75 74 GLY A CA 1
ATOM 543 C C . GLY A 1 74 ? -6.801 -15.262 -3.501 1.00 77.75 74 GLY A C 1
ATOM 544 O O . GLY A 1 74 ? -6.721 -15.188 -2.273 1.00 77.75 74 GLY A O 1
ATOM 545 N N . ALA A 1 75 ? -6.583 -14.208 -4.298 1.00 81.44 75 ALA A N 1
ATOM 546 C CA . ALA A 1 75 ? -6.231 -12.865 -3.829 1.00 81.44 75 ALA A CA 1
ATOM 547 C C . ALA A 1 75 ? -7.108 -12.373 -2.659 1.00 81.44 75 ALA A C 1
ATOM 549 O O . ALA A 1 75 ? -6.580 -11.968 -1.624 1.00 81.44 75 ALA A O 1
ATOM 550 N N . ALA A 1 76 ? -8.436 -12.488 -2.773 1.00 89.81 76 ALA A N 1
ATOM 551 C CA . ALA A 1 76 ? -9.381 -12.014 -1.758 1.00 89.81 76 ALA A CA 1
ATOM 552 C C . ALA A 1 76 ? -9.151 -12.637 -0.367 1.00 89.81 76 ALA A C 1
ATOM 554 O O . ALA A 1 76 ? -9.153 -11.927 0.636 1.00 89.81 76 ALA A O 1
ATOM 555 N N . THR A 1 77 ? -8.882 -13.945 -0.288 1.00 92.00 77 THR A N 1
ATOM 556 C CA . THR A 1 77 ? -8.626 -14.639 0.988 1.00 92.00 77 THR A CA 1
ATOM 557 C C . THR A 1 77 ? -7.303 -14.205 1.617 1.00 92.00 77 THR A C 1
ATOM 559 O O . THR A 1 77 ? -7.191 -14.082 2.836 1.00 92.00 77 THR A O 1
ATOM 562 N N . VAL A 1 78 ? -6.282 -13.956 0.794 1.00 90.31 78 VAL A N 1
ATOM 563 C CA . VAL A 1 78 ? -4.981 -13.470 1.271 1.00 90.31 78 VAL A CA 1
ATOM 564 C C . VAL A 1 78 ? -5.094 -12.032 1.791 1.00 90.31 78 VAL A C 1
ATOM 566 O O . VAL A 1 78 ? -4.485 -11.698 2.808 1.00 90.31 78 VAL A O 1
ATOM 569 N N . VAL A 1 79 ? -5.899 -11.201 1.128 1.00 93.31 79 VAL A N 1
ATOM 570 C CA . VAL A 1 79 ? -6.212 -9.824 1.539 1.00 93.31 79 VAL A CA 1
ATOM 571 C C . VAL A 1 79 ? -6.990 -9.792 2.851 1.00 93.31 79 VAL A C 1
ATOM 573 O O . VAL A 1 79 ? -6.611 -9.069 3.772 1.00 93.31 79 VAL A O 1
ATOM 576 N N . GLU A 1 80 ? -8.035 -10.614 2.966 1.00 96.00 80 GLU A N 1
ATOM 577 C CA . GLU A 1 80 ? -8.832 -10.755 4.188 1.00 96.00 80 GLU A CA 1
ATOM 578 C C . GLU A 1 80 ? -7.966 -11.170 5.379 1.00 96.00 80 GLU A C 1
ATOM 580 O O . GLU A 1 80 ? -8.065 -10.576 6.455 1.00 96.00 80 GLU A O 1
ATOM 585 N N . ARG A 1 81 ? -7.073 -12.148 5.177 1.00 95.19 81 ARG A N 1
ATOM 586 C CA . ARG A 1 81 ? -6.128 -12.582 6.209 1.00 95.19 81 ARG A CA 1
ATOM 587 C C . ARG A 1 81 ? -5.207 -11.442 6.643 1.00 95.19 81 ARG A C 1
ATOM 589 O O . ARG A 1 81 ? -5.133 -11.166 7.833 1.00 95.19 81 ARG A O 1
ATOM 596 N N . ALA A 1 82 ? -4.577 -10.734 5.704 1.00 95.06 82 ALA A N 1
ATOM 597 C CA . ALA A 1 82 ? -3.674 -9.625 6.029 1.00 95.06 82 ALA A CA 1
ATOM 598 C C . ALA A 1 82 ? -4.368 -8.501 6.824 1.00 95.06 82 ALA A C 1
ATOM 600 O O . ALA A 1 82 ? -3.808 -7.983 7.797 1.00 95.06 82 ALA A O 1
ATOM 601 N N . ALA A 1 83 ? -5.606 -8.158 6.453 1.00 97.19 83 ALA A N 1
ATOM 602 C CA . ALA A 1 83 ? -6.406 -7.175 7.178 1.00 97.19 83 ALA A CA 1
ATOM 603 C C . ALA A 1 83 ? -6.706 -7.634 8.617 1.00 97.19 83 ALA A C 1
ATOM 605 O O . ALA A 1 83 ? -6.479 -6.887 9.573 1.00 97.19 83 ALA A O 1
ATOM 606 N N . ARG A 1 84 ? -7.160 -8.881 8.794 1.00 97.31 84 ARG A N 1
ATOM 607 C CA . ARG A 1 84 ? -7.470 -9.454 10.115 1.00 97.31 84 ARG A CA 1
ATOM 608 C C . ARG A 1 84 ? -6.236 -9.621 11.000 1.00 97.31 84 ARG A C 1
ATOM 610 O O . ARG A 1 84 ? -6.304 -9.296 12.184 1.00 97.31 84 ARG A O 1
ATOM 617 N N . ASP A 1 85 ? -5.112 -10.053 10.439 1.00 96.44 85 ASP A N 1
ATOM 618 C CA . ASP A 1 85 ? -3.847 -10.191 11.166 1.00 96.44 85 ASP A CA 1
ATOM 619 C C . ASP A 1 85 ? -3.369 -8.830 11.685 1.00 96.44 85 ASP A C 1
ATOM 621 O O . ASP A 1 85 ? -2.951 -8.700 12.8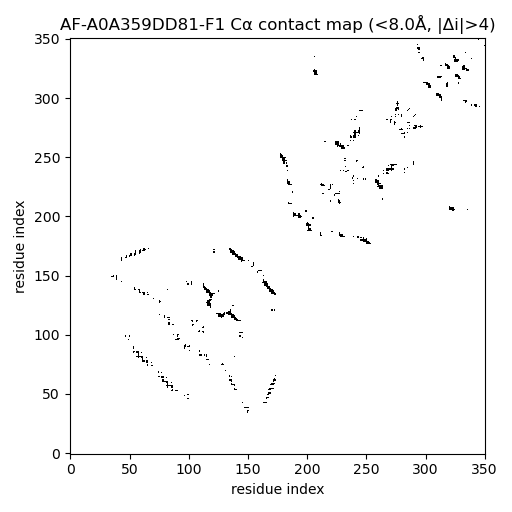33 1.00 96.44 85 ASP A O 1
ATOM 625 N N . THR A 1 86 ? -3.520 -7.776 10.881 1.00 95.94 86 THR A N 1
ATOM 626 C CA . THR A 1 86 ? -3.165 -6.409 11.291 1.00 95.94 86 THR A CA 1
ATOM 627 C C . THR A 1 86 ? -4.081 -5.883 12.398 1.00 95.94 86 THR A C 1
ATOM 629 O O . THR A 1 86 ? -3.611 -5.219 13.328 1.00 95.94 86 THR A O 1
ATOM 632 N N . LEU A 1 87 ? -5.378 -6.206 12.347 1.00 96.44 87 LEU A N 1
ATOM 633 C CA . LEU A 1 87 ? -6.321 -5.889 13.422 1.00 96.44 87 LEU A CA 1
ATOM 634 C C . LEU A 1 87 ? -5.937 -6.606 14.729 1.00 96.44 87 LEU A C 1
ATOM 636 O O . LEU A 1 87 ? -5.938 -5.985 15.793 1.00 96.44 87 LEU A O 1
ATOM 640 N N . LEU A 1 88 ? -5.559 -7.886 14.648 1.00 95.06 88 LEU A N 1
ATOM 641 C CA . LEU A 1 88 ? -5.080 -8.674 15.787 1.00 95.06 88 LEU A CA 1
ATOM 642 C C . LEU A 1 88 ? -3.777 -8.118 16.371 1.00 95.06 88 LEU A C 1
ATOM 644 O O . LEU A 1 88 ? -3.673 -7.980 17.589 1.00 95.06 88 LEU A O 1
ATOM 648 N N . LEU A 1 89 ? -2.814 -7.742 15.525 1.00 93.88 89 LEU A N 1
ATOM 649 C CA . LEU A 1 89 ? -1.567 -7.112 15.961 1.00 93.88 89 LEU A CA 1
ATOM 650 C C . LEU A 1 89 ? -1.846 -5.819 16.732 1.00 93.88 89 LEU A C 1
ATOM 652 O O . LEU A 1 89 ? -1.337 -5.648 17.840 1.00 93.88 89 LEU A O 1
ATOM 656 N N . ASN A 1 90 ? -2.726 -4.958 16.210 1.00 93.06 90 ASN A N 1
ATOM 657 C CA . ASN A 1 90 ? -3.150 -3.745 16.910 1.00 93.06 90 ASN A CA 1
ATOM 658 C C . ASN A 1 90 ? -3.834 -4.060 18.245 1.00 93.06 90 ASN A C 1
ATOM 660 O O . ASN A 1 90 ? -3.534 -3.416 19.249 1.00 93.06 90 ASN A O 1
ATOM 664 N N . ALA A 1 91 ? -4.714 -5.061 18.291 1.00 92.56 91 ALA A N 1
ATOM 665 C CA . ALA A 1 91 ? -5.377 -5.471 19.526 1.00 92.56 91 ALA A CA 1
ATOM 666 C C . ALA A 1 91 ? -4.388 -6.007 20.578 1.00 92.56 91 ALA A C 1
ATOM 668 O O . ALA A 1 91 ? -4.533 -5.717 21.763 1.00 92.56 91 ALA A O 1
ATOM 669 N N . SER A 1 92 ? -3.359 -6.740 20.146 1.00 88.75 92 SER A N 1
ATOM 670 C CA . SER A 1 92 ? -2.316 -7.309 21.012 1.00 88.75 92 SER A CA 1
ATOM 671 C C . SER A 1 92 ? -1.242 -6.310 21.462 1.00 88.75 92 SER A C 1
ATOM 673 O O . SER A 1 92 ? -0.376 -6.657 22.266 1.00 88.75 92 SER A O 1
ATOM 675 N N . ALA A 1 93 ? -1.281 -5.066 20.972 1.00 85.19 93 ALA A N 1
ATOM 676 C CA . ALA A 1 93 ? -0.313 -4.048 21.353 1.00 85.19 93 ALA A CA 1
ATOM 677 C C . ALA A 1 93 ? -0.387 -3.754 22.865 1.00 85.19 93 ALA A C 1
ATOM 679 O O . ALA A 1 93 ? -1.451 -3.442 23.405 1.00 85.19 93 ALA A O 1
ATOM 680 N N . LEU A 1 94 ? 0.769 -3.782 23.539 1.00 69.81 94 LEU A N 1
ATOM 681 C CA . LEU A 1 94 ? 0.910 -3.637 25.000 1.00 69.81 94 LEU A CA 1
ATOM 682 C C . LEU A 1 94 ? 0.377 -2.294 25.562 1.00 69.81 94 LEU A C 1
ATOM 684 O O . LEU A 1 94 ? 0.206 -2.145 26.769 1.00 69.81 94 LEU A O 1
ATOM 688 N N . ASN A 1 95 ? 0.055 -1.324 24.700 1.00 72.88 95 ASN A N 1
ATOM 689 C CA . ASN A 1 95 ? -0.277 0.063 25.044 1.00 72.88 95 ASN A CA 1
ATOM 690 C C . ASN A 1 95 ? -1.787 0.319 25.239 1.00 72.88 95 ASN A C 1
ATOM 692 O O . ASN A 1 95 ? -2.343 1.299 24.736 1.00 72.88 95 ASN A O 1
ATOM 696 N N . GLY A 1 96 ? -2.467 -0.544 25.997 1.00 79.88 96 GLY A N 1
ATOM 697 C CA . GLY A 1 96 ? -3.846 -0.300 26.443 1.00 79.88 96 GLY A CA 1
ATOM 698 C C . GLY A 1 96 ? -4.960 -0.823 25.531 1.00 79.88 96 GLY A C 1
ATOM 699 O O . GLY A 1 96 ? -6.121 -0.520 25.790 1.00 79.88 96 GLY A O 1
ATOM 700 N N . ASN A 1 97 ? -4.653 -1.647 24.525 1.00 90.94 97 ASN A N 1
ATOM 701 C CA . ASN A 1 97 ? -5.660 -2.300 23.673 1.00 90.94 97 ASN A CA 1
ATOM 702 C C . ASN A 1 97 ? -6.175 -3.641 24.244 1.00 90.94 97 ASN A C 1
ATOM 704 O O . ASN A 1 97 ? -6.868 -4.385 23.557 1.00 90.94 97 ASN A O 1
ATOM 708 N N . GLY A 1 98 ? -5.889 -3.948 25.515 1.00 91.06 98 GLY A N 1
ATOM 709 C CA . GLY A 1 98 ? -6.271 -5.221 26.141 1.00 91.06 98 GLY A CA 1
ATOM 710 C C . GLY A 1 98 ? -7.781 -5.498 26.140 1.00 91.06 98 GLY A C 1
ATOM 711 O O . GLY A 1 98 ? -8.197 -6.647 26.001 1.00 91.06 98 GLY A O 1
ATOM 712 N N . GLU A 1 99 ? -8.612 -4.457 26.227 1.00 92.44 99 GLU A N 1
ATOM 713 C CA . GLU A 1 99 ? -10.068 -4.600 26.109 1.00 92.44 99 GLU A CA 1
ATOM 714 C C . GLU A 1 99 ? -10.496 -4.997 24.688 1.00 92.44 99 GLU A C 1
ATOM 716 O O . GLU A 1 99 ? -11.350 -5.868 24.528 1.00 92.44 99 GLU A O 1
ATOM 721 N N . LEU A 1 100 ? -9.827 -4.463 23.658 1.00 94.31 100 LEU A N 1
ATOM 722 C CA . LEU A 1 100 ? -10.072 -4.827 22.262 1.00 94.31 100 LEU A CA 1
ATOM 723 C C . LEU A 1 100 ? -9.695 -6.293 22.011 1.00 94.31 100 LEU A C 1
ATOM 725 O O . LEU A 1 100 ? -10.481 -7.042 21.434 1.00 94.31 100 LEU A O 1
ATOM 729 N N . ALA A 1 101 ? -8.533 -6.735 22.505 1.00 93.81 101 ALA A N 1
ATOM 730 C CA . ALA A 1 101 ? -8.118 -8.139 22.424 1.00 93.81 101 ALA A CA 1
ATOM 731 C C . ALA A 1 101 ? -9.104 -9.083 23.138 1.00 93.81 101 ALA A C 1
ATOM 733 O O . ALA A 1 101 ? -9.439 -10.162 22.635 1.00 93.81 101 ALA A O 1
ATOM 734 N N . SER A 1 102 ? -9.612 -8.653 24.294 1.00 93.31 102 SER A N 1
ATOM 735 C CA . SER A 1 102 ? -10.607 -9.406 25.059 1.00 93.31 102 SER A CA 1
ATOM 736 C C . SER A 1 102 ? -11.936 -9.505 24.310 1.00 93.31 102 SER A C 1
ATOM 738 O O . SER A 1 102 ? -12.535 -10.580 24.286 1.00 93.31 102 SER A O 1
ATOM 740 N N . ALA A 1 103 ? -12.390 -8.425 23.669 1.00 93.75 103 ALA A N 1
ATOM 741 C CA . ALA A 1 103 ? -13.622 -8.422 22.883 1.00 93.75 103 ALA A CA 1
ATOM 742 C C . ALA A 1 103 ? -13.526 -9.303 21.630 1.00 93.75 103 ALA A C 1
ATOM 744 O O . ALA A 1 103 ? -14.470 -10.032 21.332 1.00 93.75 103 ALA A O 1
ATOM 745 N N . ILE A 1 104 ? -12.376 -9.319 20.947 1.00 95.06 104 ILE A N 1
ATOM 746 C CA . ILE A 1 104 ? -12.129 -10.242 19.826 1.00 95.06 104 ILE A CA 1
ATOM 747 C C . ILE A 1 104 ? -12.233 -11.699 20.292 1.00 95.06 104 ILE A C 1
ATOM 749 O O . ILE A 1 104 ? -12.870 -12.520 19.634 1.00 95.06 104 ILE A O 1
ATOM 753 N N . THR A 1 105 ? -11.637 -12.020 21.442 1.00 94.31 105 THR A N 1
ATOM 754 C CA . THR A 1 105 ? -11.690 -13.374 22.015 1.00 94.31 105 THR A CA 1
ATOM 755 C C . THR A 1 105 ? -13.125 -13.766 22.376 1.00 94.31 105 THR A C 1
ATOM 757 O O . THR A 1 105 ? -13.572 -14.858 22.032 1.00 94.31 105 THR A O 1
ATOM 760 N N . GLN A 1 106 ? -13.878 -12.857 23.003 1.00 93.12 106 GLN A N 1
ATOM 761 C CA . GLN A 1 106 ? -15.284 -13.072 23.371 1.00 93.12 106 GLN A CA 1
ATOM 762 C C . GLN A 1 106 ? -16.209 -13.228 22.158 1.00 93.12 106 GLN A C 1
ATOM 764 O O . GLN A 1 106 ? -17.180 -13.974 22.229 1.00 93.12 106 GLN A O 1
ATOM 769 N N . ALA A 1 107 ? -15.894 -12.579 21.036 1.00 93.44 107 ALA A N 1
ATOM 770 C CA . ALA A 1 107 ? -16.627 -12.741 19.783 1.00 93.44 107 ALA A CA 1
ATOM 771 C C . ALA A 1 107 ? -16.383 -14.105 19.099 1.00 93.44 107 ALA A C 1
ATOM 773 O O . ALA A 1 107 ? -17.003 -14.391 18.077 1.00 93.44 107 ALA A O 1
ATOM 774 N N . GLY A 1 108 ? -15.492 -14.952 19.632 1.00 94.25 108 GLY A N 1
ATOM 775 C CA . GLY A 1 108 ? -15.094 -16.219 19.007 1.00 94.25 108 GLY A CA 1
ATOM 776 C C . GLY A 1 108 ? -13.942 -16.076 18.007 1.00 94.25 108 GLY A C 1
ATOM 777 O O . GLY A 1 108 ? -13.708 -16.977 17.205 1.00 94.25 108 GLY A O 1
ATOM 778 N N . GLY A 1 109 ? -13.219 -14.953 18.049 1.00 95.25 109 GLY A N 1
ATOM 779 C CA . GLY A 1 109 ? -12.075 -14.656 17.192 1.00 95.25 109 GLY A CA 1
ATOM 780 C C . GLY A 1 109 ? -12.340 -13.542 16.178 1.00 95.25 109 GLY A C 1
ATOM 781 O O . GLY A 1 109 ? -13.460 -13.066 15.990 1.00 95.25 109 GLY A O 1
ATOM 782 N N . VAL A 1 110 ? -11.275 -13.124 15.488 1.00 95.69 110 VAL A N 1
ATOM 783 C CA . VAL A 1 110 ? -11.300 -11.956 14.588 1.00 95.69 110 VAL A CA 1
ATOM 784 C C . VAL A 1 110 ? -12.258 -12.119 13.403 1.00 95.69 110 VAL A C 1
ATOM 786 O O . VAL A 1 110 ? -12.812 -11.133 12.929 1.00 95.69 110 VAL A O 1
ATOM 789 N N . ASN A 1 111 ? -12.515 -13.356 12.967 1.00 95.06 111 ASN A N 1
ATOM 790 C CA . ASN A 1 111 ? -13.432 -13.647 11.862 1.00 95.06 111 ASN A CA 1
ATOM 791 C C . ASN A 1 111 ? -14.884 -13.268 12.183 1.00 95.06 111 ASN A C 1
ATOM 793 O O . ASN A 1 111 ? -15.603 -12.818 11.300 1.00 95.06 111 ASN A O 1
ATOM 797 N N . SER A 1 112 ? -15.294 -13.434 13.442 1.00 95.12 112 SER A N 1
ATOM 798 C CA . SER A 1 112 ? -16.634 -13.071 13.916 1.00 95.12 112 SER A CA 1
ATOM 799 C C . SER A 1 112 ? -16.705 -11.623 14.410 1.00 95.12 112 SER A C 1
ATOM 801 O O . SER A 1 112 ? -17.790 -11.057 14.504 1.00 95.12 112 SER A O 1
ATOM 803 N N . PHE A 1 113 ? -15.557 -11.019 14.731 1.00 96.19 113 PHE A N 1
ATOM 804 C CA . PHE A 1 113 ? -15.466 -9.640 15.210 1.00 96.19 113 PHE A CA 1
ATOM 805 C C . PHE A 1 113 ? -15.416 -8.607 14.073 1.00 96.19 113 PHE A C 1
ATOM 807 O O . PHE A 1 113 ? -15.983 -7.522 14.204 1.00 96.19 113 PHE A O 1
ATOM 814 N N . ALA A 1 114 ? -14.734 -8.930 12.967 1.00 97.38 114 ALA A N 1
ATOM 815 C CA . ALA A 1 114 ? -14.477 -8.006 11.868 1.00 97.38 114 ALA A CA 1
ATOM 816 C C . ALA A 1 114 ? -14.878 -8.576 10.502 1.00 97.38 114 ALA A C 1
ATOM 818 O O . ALA A 1 114 ? -14.525 -9.701 10.129 1.00 97.38 114 ALA A O 1
ATOM 819 N N . VAL A 1 115 ? -15.554 -7.738 9.722 1.00 97.88 115 VAL A N 1
ATOM 820 C CA . VAL A 1 115 ? -15.976 -8.022 8.351 1.00 97.88 115 VAL A CA 1
ATOM 821 C C . VAL A 1 115 ? -15.015 -7.326 7.393 1.00 97.88 115 VAL A C 1
ATOM 823 O O . VAL A 1 115 ? -14.768 -6.127 7.533 1.00 97.88 115 VAL A O 1
ATOM 826 N N . VAL A 1 116 ? -14.473 -8.078 6.432 1.00 97.94 116 VAL A N 1
ATOM 827 C CA . VAL A 1 116 ? -13.601 -7.560 5.372 1.00 97.94 116 VAL A CA 1
ATOM 828 C C . VAL A 1 116 ? -14.293 -7.753 4.033 1.00 97.94 116 VAL A C 1
ATOM 830 O O . VAL A 1 116 ? -14.730 -8.854 3.709 1.00 97.94 116 VAL A O 1
ATOM 833 N N . GLU A 1 117 ? -14.389 -6.686 3.254 1.00 97.44 117 GLU A N 1
ATOM 834 C CA . GLU A 1 117 ? -15.081 -6.665 1.968 1.00 97.44 117 GLU A CA 1
ATOM 835 C C . GLU A 1 117 ? -14.248 -5.915 0.932 1.00 97.44 117 GLU A C 1
ATOM 837 O O . GLU A 1 117 ? -13.438 -5.052 1.269 1.00 97.44 117 GLU A O 1
ATOM 842 N N . LEU A 1 118 ? -14.464 -6.233 -0.339 1.00 95.69 118 LEU A N 1
ATOM 843 C CA . LEU A 1 118 ? -13.733 -5.677 -1.464 1.00 95.69 118 LEU A CA 1
ATOM 844 C C . LEU A 1 118 ? -14.692 -5.005 -2.456 1.00 95.69 118 LEU A C 1
ATOM 846 O O . LEU A 1 118 ? -15.855 -5.398 -2.582 1.00 95.69 118 LEU A O 1
ATOM 850 N N . ALA A 1 119 ? -14.195 -3.992 -3.166 1.00 95.00 119 ALA A N 1
ATOM 851 C CA . ALA A 1 119 ? -14.914 -3.296 -4.233 1.00 95.00 119 ALA A CA 1
ATOM 852 C C . ALA A 1 119 ? -13.946 -2.764 -5.301 1.00 95.00 119 ALA A C 1
ATOM 854 O O . ALA A 1 119 ? -12.766 -2.542 -5.032 1.00 95.00 119 ALA A O 1
ATOM 855 N N . ASN A 1 120 ? -14.440 -2.507 -6.511 1.00 90.81 120 ASN A N 1
ATOM 856 C CA . ASN A 1 120 ? -13.700 -1.786 -7.558 1.00 90.81 120 ASN A CA 1
ATOM 857 C C . ASN A 1 120 ? -13.918 -0.259 -7.505 1.00 90.81 120 ASN A C 1
ATOM 859 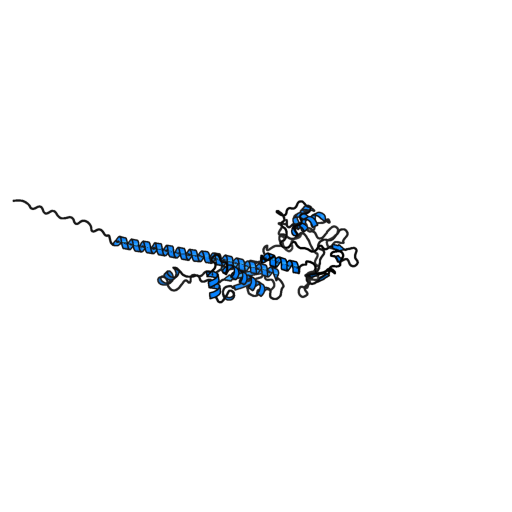O O . ASN A 1 120 ? -13.252 0.492 -8.207 1.00 90.81 120 ASN A O 1
ATOM 863 N N . SER A 1 121 ? -14.813 0.210 -6.631 1.00 88.94 121 SER A N 1
ATOM 864 C CA . SER A 1 121 ? -15.123 1.620 -6.399 1.00 88.94 121 SER A CA 1
ATOM 865 C C . SER A 1 121 ? -15.160 1.917 -4.904 1.00 88.94 121 SER A C 1
ATOM 867 O O . SER A 1 121 ? -15.677 1.117 -4.123 1.00 88.94 121 SER A O 1
ATOM 869 N N . VAL A 1 122 ? -14.695 3.105 -4.506 1.00 89.75 122 VAL A N 1
ATOM 870 C CA . VAL A 1 122 ? -14.796 3.595 -3.119 1.00 89.75 122 VAL A CA 1
ATOM 871 C C . VAL A 1 122 ? -16.250 3.680 -2.632 1.00 89.75 122 VAL A C 1
ATOM 873 O O . VAL A 1 122 ? -16.511 3.616 -1.434 1.00 89.75 122 VAL A O 1
ATOM 876 N N . TYR A 1 123 ? -17.209 3.782 -3.556 1.00 89.31 123 TYR A N 1
ATOM 877 C CA . TYR A 1 123 ? -18.640 3.853 -3.254 1.00 89.31 123 TYR A CA 1
ATOM 878 C C . TYR A 1 123 ? -19.313 2.474 -3.138 1.00 89.31 123 TYR A C 1
ATOM 880 O O . TYR A 1 123 ? -20.473 2.392 -2.734 1.00 89.31 123 TYR A O 1
ATOM 888 N N . GLY A 1 124 ? -18.599 1.386 -3.448 1.00 89.81 124 GLY A N 1
ATOM 889 C CA . GLY A 1 124 ? -19.131 0.025 -3.445 1.00 89.81 124 GLY A CA 1
ATOM 890 C C . GLY A 1 124 ? -19.833 -0.381 -4.755 1.00 89.81 124 GLY A C 1
ATOM 891 O O . GLY A 1 124 ? -19.673 0.294 -5.773 1.00 89.81 124 GLY A O 1
ATOM 892 N N . PRO A 1 125 ? -20.601 -1.489 -4.751 1.00 94.25 125 PRO A N 1
ATOM 893 C CA . PRO A 1 125 ? -20.937 -2.310 -3.589 1.00 94.25 125 PRO A CA 1
ATOM 894 C C . PRO A 1 125 ? -19.721 -3.069 -3.050 1.00 94.25 125 PRO A C 1
ATOM 896 O O . PRO A 1 125 ? -18.931 -3.633 -3.802 1.00 94.25 125 PRO A O 1
ATOM 899 N N . PHE A 1 126 ? -19.589 -3.086 -1.729 1.00 96.50 126 PHE A N 1
ATOM 900 C CA . PHE A 1 126 ? -18.575 -3.872 -1.035 1.00 96.50 126 PHE A CA 1
ATOM 901 C C . PHE A 1 126 ? -19.140 -5.250 -0.741 1.00 96.50 126 PHE A C 1
ATOM 903 O O . PHE A 1 126 ? -20.231 -5.364 -0.187 1.00 96.50 126 PHE A O 1
ATOM 910 N N . THR A 1 127 ? -18.410 -6.280 -1.150 1.00 96.06 127 THR A N 1
ATOM 911 C CA . THR A 1 127 ? -18.781 -7.680 -0.931 1.00 96.06 127 THR A CA 1
ATOM 912 C C . THR A 1 127 ? -17.524 -8.521 -0.753 1.00 96.06 127 THR A C 1
ATOM 914 O O . THR A 1 127 ? -16.428 -8.104 -1.124 1.00 96.06 127 THR A O 1
ATOM 917 N N . PHE A 1 128 ? -17.663 -9.721 -0.203 1.00 94.56 128 PHE A N 1
ATOM 918 C CA . PHE A 1 128 ? -16.595 -10.716 -0.186 1.00 94.56 128 PHE A CA 1
ATOM 919 C C . PHE A 1 128 ? -17.017 -11.928 -1.034 1.00 94.56 128 PHE A C 1
ATOM 921 O O . PHE A 1 128 ? -18.154 -12.380 -0.884 1.00 94.56 128 PHE A O 1
ATOM 928 N N . PRO A 1 129 ? -16.163 -12.463 -1.932 1.00 92.06 129 PRO A N 1
ATOM 929 C CA . PRO A 1 129 ? -14.769 -12.078 -2.197 1.00 92.06 129 PRO A CA 1
ATOM 930 C C . PRO A 1 129 ? -14.594 -10.787 -3.022 1.00 92.06 129 PRO A C 1
ATOM 932 O O . PRO A 1 129 ? -13.463 -10.358 -3.228 1.00 92.06 129 PRO A O 1
ATOM 935 N N . GLY A 1 130 ? -15.687 -10.158 -3.464 1.00 89.25 130 GLY A N 1
ATOM 936 C CA . GLY A 1 130 ? -15.652 -8.953 -4.295 1.00 89.25 130 GLY A CA 1
ATOM 937 C C . GLY A 1 130 ? -15.368 -9.240 -5.774 1.00 89.25 130 GLY A C 1
ATOM 938 O O . GLY A 1 130 ? -15.263 -10.403 -6.174 1.00 89.25 130 GLY A O 1
ATOM 939 N N . PRO A 1 131 ? -15.296 -8.193 -6.614 1.00 88.44 131 PRO A N 1
ATOM 940 C CA . PRO A 1 131 ? -15.025 -8.345 -8.038 1.00 88.44 131 PRO A CA 1
ATOM 941 C C . PRO A 1 131 ? -13.535 -8.636 -8.308 1.00 88.44 131 PRO A C 1
ATOM 943 O O . PRO A 1 131 ? -12.672 -8.330 -7.487 1.00 88.44 131 PRO A O 1
ATOM 946 N N . ALA A 1 132 ? -13.220 -9.232 -9.464 1.00 83.12 132 ALA A N 1
ATOM 947 C CA . ALA A 1 132 ? -11.847 -9.629 -9.812 1.00 83.12 132 ALA A CA 1
ATOM 948 C C . ALA A 1 132 ? -10.888 -8.434 -9.992 1.00 83.12 132 ALA A C 1
ATOM 950 O O . ALA A 1 132 ? -9.684 -8.575 -9.794 1.00 83.12 132 ALA A O 1
ATOM 951 N N . ASP A 1 133 ? -11.430 -7.266 -10.335 1.00 82.38 133 ASP A N 1
ATOM 952 C CA . ASP A 1 133 ? -10.755 -5.971 -10.467 1.00 82.38 133 ASP A CA 1
ATOM 953 C C . ASP A 1 133 ? -10.847 -5.122 -9.181 1.00 82.38 133 ASP A C 1
ATOM 955 O O . ASP A 1 133 ? -10.739 -3.892 -9.221 1.00 82.38 133 ASP A O 1
ATOM 959 N N . ALA A 1 134 ? -11.078 -5.755 -8.024 1.00 88.81 134 ALA A N 1
ATOM 960 C CA . ALA A 1 134 ? -11.145 -5.053 -6.751 1.00 88.81 134 ALA A CA 1
ATOM 961 C C . ALA A 1 134 ? -9.902 -4.180 -6.525 1.00 88.81 134 ALA A C 1
ATOM 963 O O . ALA A 1 134 ? -8.764 -4.632 -6.633 1.00 88.81 134 ALA A O 1
ATOM 964 N N . SER A 1 135 ? -10.151 -2.926 -6.161 1.00 89.25 135 SER A N 1
ATOM 965 C CA . SER A 1 135 ? -9.129 -1.912 -5.881 1.00 89.25 135 SER A CA 1
ATOM 966 C C . SER A 1 135 ? -9.260 -1.343 -4.466 1.00 89.25 135 SER A C 1
ATOM 968 O O . SER A 1 135 ? -8.337 -0.720 -3.958 1.00 89.25 135 SER A O 1
ATOM 970 N N . TYR A 1 136 ? -10.387 -1.577 -3.797 1.00 93.56 136 TYR A N 1
ATOM 971 C CA . TYR A 1 136 ? -10.680 -1.064 -2.465 1.00 93.56 136 TYR A CA 1
ATOM 972 C C . TYR A 1 136 ? -10.949 -2.212 -1.499 1.00 93.56 136 TYR A C 1
ATOM 974 O O . TYR A 1 136 ? -11.606 -3.192 -1.851 1.00 93.56 136 TYR A O 1
ATOM 982 N N . VAL A 1 137 ? -10.478 -2.052 -0.266 1.00 96.38 137 VAL A N 1
ATOM 983 C CA . VAL A 1 137 ? -10.717 -2.948 0.865 1.00 96.38 137 VAL A CA 1
ATOM 984 C C . VAL A 1 137 ? -11.407 -2.159 1.964 1.00 96.38 137 VAL A C 1
ATOM 986 O O . VAL A 1 137 ? -10.928 -1.102 2.376 1.00 96.38 137 VAL A O 1
ATOM 989 N N . ARG A 1 138 ? -12.522 -2.687 2.461 1.00 97.62 138 ARG A N 1
ATOM 990 C CA . ARG A 1 138 ? -13.267 -2.144 3.592 1.00 97.62 138 ARG A CA 1
ATOM 991 C C . ARG A 1 138 ? -13.214 -3.112 4.753 1.00 97.62 138 ARG A C 1
ATOM 993 O O . ARG A 1 138 ? -13.536 -4.285 4.598 1.00 97.62 138 ARG A O 1
ATOM 1000 N N . VAL A 1 139 ? -12.835 -2.603 5.915 1.00 98.31 139 VAL A N 1
ATOM 1001 C CA . VAL A 1 139 ? -12.866 -3.346 7.173 1.00 98.31 139 VAL A CA 1
ATOM 1002 C C . VAL A 1 139 ? -13.896 -2.683 8.071 1.00 98.31 139 VAL A C 1
ATOM 1004 O O . VAL A 1 139 ? -13.884 -1.463 8.234 1.00 98.31 139 VAL A O 1
ATOM 1007 N N . SER A 1 140 ? -14.801 -3.471 8.643 1.00 98.00 140 SER A N 1
ATOM 1008 C CA . SER A 1 140 ? -15.795 -2.979 9.592 1.00 98.00 140 SER A CA 1
ATOM 1009 C C . SER A 1 140 ? -15.879 -3.860 10.832 1.00 98.00 140 SER A C 1
ATOM 1011 O O . SER A 1 140 ? -15.754 -5.082 10.764 1.00 98.00 140 SER A O 1
ATOM 1013 N N . VAL A 1 141 ? -16.097 -3.216 11.975 1.00 98.06 141 VAL A N 1
ATOM 1014 C CA . VAL A 1 141 ? -16.410 -3.848 13.256 1.00 98.06 141 VAL A CA 1
ATOM 1015 C C . VAL A 1 141 ? -17.776 -3.306 13.670 1.00 98.06 141 VAL A C 1
ATOM 1017 O O . VAL A 1 141 ? -17.859 -2.158 14.119 1.00 98.06 141 VAL A O 1
ATOM 1020 N N . PRO A 1 142 ? -18.860 -4.075 13.470 1.00 94.88 142 PRO A N 1
ATOM 1021 C CA . PRO A 1 142 ? -20.218 -3.579 13.678 1.00 94.88 142 PRO A CA 1
ATOM 1022 C C . PRO A 1 142 ? -20.561 -3.417 15.161 1.00 94.88 142 PRO A C 1
ATOM 1024 O O . PRO A 1 142 ? -21.399 -2.588 15.504 1.00 94.88 142 PRO A O 1
ATOM 1027 N N . ASN A 1 143 ? -19.921 -4.196 16.038 1.00 92.88 143 ASN A N 1
ATOM 1028 C CA . ASN A 1 143 ? -20.186 -4.174 17.469 1.00 92.88 143 ASN A CA 1
ATOM 1029 C C . ASN A 1 143 ? -18.927 -4.514 18.282 1.00 92.88 143 ASN A C 1
ATOM 1031 O O . ASN A 1 143 ? -18.474 -5.656 18.287 1.00 92.88 143 ASN A O 1
ATOM 1035 N N . TYR A 1 144 ? -18.398 -3.528 19.003 1.00 94.25 144 TYR A N 1
ATOM 1036 C CA . TYR A 1 144 ? -17.353 -3.673 20.015 1.00 94.25 144 TYR A CA 1
ATOM 1037 C C . TYR A 1 144 ? -17.952 -3.321 21.387 1.00 94.25 144 TYR A C 1
ATOM 1039 O O . TYR A 1 144 ? -18.040 -2.135 21.728 1.00 94.25 144 TYR A O 1
ATOM 1047 N N . PRO A 1 145 ? -18.407 -4.324 22.161 1.00 90.88 145 PRO A N 1
ATOM 1048 C CA . PRO A 1 145 ? -18.923 -4.101 23.505 1.00 90.88 145 PRO A CA 1
ATOM 1049 C C . PRO A 1 145 ? -17.788 -3.697 24.451 1.00 90.88 145 PRO A C 1
ATOM 1051 O O . PRO A 1 145 ? -16.707 -4.283 24.422 1.00 90.88 145 PRO A O 1
ATOM 1054 N N . LEU A 1 146 ? -18.053 -2.704 25.298 1.00 89.69 146 LEU A N 1
ATOM 1055 C CA . LEU A 1 146 ? -17.121 -2.186 26.295 1.00 89.69 146 LEU A CA 1
ATOM 1056 C C . LEU A 1 146 ? -17.581 -2.545 27.704 1.00 89.69 146 LEU A C 1
ATOM 1058 O O . LEU A 1 146 ? -18.777 -2.650 27.983 1.00 89.69 146 LEU A O 1
ATOM 1062 N N . SER A 1 147 ? -16.621 -2.641 28.617 1.00 84.69 147 SER A N 1
ATOM 1063 C CA . SER A 1 147 ? -16.879 -2.861 30.033 1.00 84.69 147 SER A CA 1
ATOM 1064 C C . SER A 1 147 ? -17.736 -1.721 30.617 1.00 84.69 147 SER A C 1
ATOM 1066 O O . SER A 1 147 ? -17.361 -0.536 30.516 1.00 84.69 147 SER A O 1
ATOM 1068 N N . PRO A 1 148 ? -18.903 -2.038 31.212 1.00 77.50 148 PRO A N 1
ATOM 1069 C CA . PRO A 1 148 ? -19.717 -1.064 31.921 1.00 77.50 148 PRO A CA 1
ATOM 1070 C C . PRO A 1 148 ? -19.185 -0.905 33.351 1.00 77.50 148 PRO A C 1
ATOM 1072 O O . PRO A 1 148 ? -19.224 -1.852 34.132 1.00 77.50 148 PRO A O 1
ATOM 1075 N N . PHE A 1 149 ? -18.705 0.289 33.716 1.00 76.88 149 PHE A N 1
ATOM 1076 C CA . PHE A 1 149 ? -18.314 0.570 35.101 1.00 76.88 149 PHE A CA 1
ATOM 1077 C C . PHE A 1 149 ? -19.447 1.272 35.854 1.00 76.88 149 PHE A C 1
ATOM 1079 O O . PHE A 1 149 ? -20.150 0.644 36.642 1.00 76.88 149 PHE A O 1
ATOM 1086 N N . PHE A 1 150 ? -19.702 2.547 35.555 1.00 76.56 150 PHE A N 1
ATOM 1087 C CA . PHE A 1 150 ? -20.840 3.280 36.113 1.00 76.56 150 PHE A CA 1
ATOM 1088 C C . PHE A 1 150 ? -22.082 3.220 35.217 1.00 76.56 150 PHE A C 1
ATOM 1090 O O . PHE A 1 150 ? -23.194 3.452 35.688 1.00 76.56 150 PHE A O 1
ATOM 1097 N N . TRP A 1 151 ? -21.924 2.834 33.950 1.00 72.50 151 TRP A N 1
ATOM 1098 C CA . TRP A 1 151 ? -23.011 2.629 32.991 1.00 72.50 151 TRP A CA 1
ATOM 1099 C C . TRP A 1 151 ? -24.033 1.584 33.463 1.00 72.50 151 TRP A C 1
ATOM 1101 O O . TRP A 1 151 ? -25.210 1.669 33.125 1.00 72.50 151 TRP A O 1
ATOM 1111 N N . GLY A 1 152 ? -23.617 0.638 34.315 1.00 68.25 152 GLY A N 1
ATOM 1112 C CA . GLY A 1 152 ? -24.529 -0.306 34.967 1.00 68.25 152 GLY A CA 1
ATOM 1113 C C . GLY A 1 152 ? -25.546 0.369 35.898 1.00 68.25 152 GLY A C 1
ATOM 1114 O O . GLY A 1 152 ? -26.664 -0.113 36.040 1.00 68.25 152 GLY A O 1
ATOM 1115 N N . ILE A 1 153 ? -25.222 1.530 36.483 1.00 70.38 153 ILE A N 1
ATOM 1116 C CA . ILE A 1 153 ? -26.164 2.306 37.311 1.00 70.38 153 ILE A CA 1
ATOM 1117 C C . ILE A 1 153 ? -27.258 2.933 36.436 1.00 70.38 153 ILE A C 1
ATOM 1119 O O . ILE A 1 153 ? -28.420 2.974 36.840 1.00 70.38 153 ILE A O 1
ATOM 1123 N N . LEU A 1 154 ? -26.922 3.366 35.215 1.00 66.00 154 LEU A N 1
ATOM 1124 C CA . LEU A 1 154 ? -27.916 3.839 34.246 1.00 66.00 154 LEU A CA 1
ATOM 1125 C C . LEU A 1 154 ? -28.894 2.726 33.865 1.00 66.00 154 LEU A C 1
ATOM 1127 O O . LEU A 1 154 ? -30.077 3.008 33.746 1.00 66.00 154 LEU A O 1
ATOM 1131 N N . GLN A 1 155 ? -28.448 1.472 33.764 1.00 67.62 155 GLN A N 1
ATOM 1132 C CA . GLN A 1 155 ? -29.352 0.345 33.497 1.00 67.62 155 GLN A CA 1
ATOM 1133 C C . GLN A 1 155 ? -30.370 0.129 34.629 1.00 67.62 155 GLN A C 1
ATOM 1135 O O . GLN A 1 155 ? -31.531 -0.188 34.377 1.00 67.62 155 GLN A O 1
ATOM 1140 N N . VAL A 1 156 ? -29.962 0.355 35.883 1.00 68.31 156 VAL A N 1
ATOM 1141 C CA . VAL A 1 156 ? -30.848 0.255 37.057 1.00 68.31 156 VAL A CA 1
ATOM 1142 C C . VAL A 1 156 ? -31.895 1.377 37.083 1.00 68.31 156 VAL A C 1
ATOM 1144 O O . VAL A 1 156 ? -33.014 1.154 37.536 1.00 68.31 156 VAL A O 1
ATOM 1147 N N . ILE A 1 157 ? -31.551 2.578 36.604 1.00 68.50 157 ILE A N 1
ATOM 1148 C CA . ILE A 1 157 ? -32.413 3.772 36.694 1.00 68.50 157 ILE A CA 1
ATOM 1149 C C . ILE A 1 157 ? -33.250 3.991 35.421 1.00 68.50 157 ILE A C 1
ATOM 1151 O O . ILE A 1 157 ? -34.396 4.425 35.511 1.00 68.50 157 ILE A O 1
ATOM 1155 N N . ALA A 1 158 ? -32.691 3.710 34.244 1.00 65.25 158 ALA A N 1
ATOM 1156 C CA . ALA A 1 158 ? -33.271 4.012 32.933 1.00 65.25 158 ALA A CA 1
ATOM 1157 C C . ALA A 1 158 ? -33.797 2.773 32.180 1.00 65.25 158 ALA A C 1
ATOM 1159 O O . ALA A 1 158 ? -34.419 2.927 31.131 1.00 65.25 158 ALA A O 1
ATOM 1160 N N . GLY A 1 159 ? -33.604 1.561 32.715 1.00 64.12 159 GLY A N 1
ATOM 1161 C CA . GLY A 1 159 ? -34.044 0.309 32.094 1.00 64.12 159 GLY A CA 1
ATOM 1162 C C . GLY A 1 159 ? -32.964 -0.385 31.242 1.00 64.12 159 GLY A C 1
ATOM 1163 O O . GLY A 1 159 ? -31.823 0.070 31.202 1.00 64.12 159 GLY A O 1
ATOM 1164 N N . PRO A 1 160 ? -33.291 -1.511 30.573 1.00 63.16 160 PRO A N 1
ATOM 1165 C CA . PRO A 1 160 ? -32.312 -2.468 30.030 1.00 63.16 160 PRO A CA 1
ATOM 1166 C C . PRO A 1 160 ? -31.402 -2.006 28.878 1.00 63.16 160 PRO A C 1
ATOM 1168 O O . PRO A 1 160 ? -30.609 -2.814 28.406 1.00 63.16 160 PRO A O 1
ATOM 1171 N N . ASP A 1 161 ? -31.486 -0.766 28.401 1.00 58.69 161 ASP A N 1
ATOM 1172 C CA . ASP A 1 161 ? -30.821 -0.339 27.164 1.00 58.69 161 ASP A CA 1
ATOM 1173 C C . ASP A 1 161 ? -30.282 1.091 27.333 1.00 58.69 161 ASP A C 1
ATOM 1175 O O . ASP A 1 161 ? -31.069 2.009 27.572 1.00 58.69 161 ASP A O 1
ATOM 1179 N N . PRO A 1 162 ? -28.953 1.308 27.267 1.00 61.34 162 PRO A N 1
ATOM 1180 C CA . PRO A 1 162 ? -28.154 0.830 26.146 1.00 61.34 162 PRO A CA 1
ATOM 1181 C C . PRO A 1 162 ? -26.890 0.067 26.559 1.00 61.34 162 PRO A C 1
ATOM 1183 O O . PRO A 1 162 ? -26.142 0.483 27.453 1.00 61.34 162 PRO A O 1
ATOM 1186 N N . ALA A 1 163 ? -26.598 -1.021 25.847 1.00 73.56 163 ALA A N 1
ATOM 1187 C CA . ALA A 1 163 ? -25.276 -1.637 25.876 1.00 73.56 163 ALA A CA 1
ATOM 1188 C C . ALA A 1 163 ? -24.201 -0.599 25.492 1.00 73.56 163 ALA A C 1
ATOM 1190 O O . ALA A 1 163 ? -24.290 0.058 24.454 1.00 73.56 163 ALA A O 1
ATOM 1191 N N . LYS A 1 164 ? -23.177 -0.435 26.338 1.00 85.50 164 LYS A N 1
ATOM 1192 C CA . LYS A 1 164 ? -22.035 0.447 26.066 1.00 85.50 164 LYS A CA 1
ATOM 1193 C C . LYS A 1 164 ? -21.168 -0.214 24.997 1.00 85.50 164 LYS A C 1
ATOM 1195 O O . LYS A 1 164 ? -20.343 -1.066 25.309 1.00 85.50 164 LYS A O 1
ATOM 1200 N N . ALA A 1 165 ? -21.375 0.154 23.740 1.00 90.44 165 ALA A N 1
ATOM 1201 C CA . ALA A 1 165 ? -20.655 -0.410 22.609 1.00 90.44 165 ALA A CA 1
ATOM 1202 C C . ALA A 1 165 ? -20.265 0.670 21.601 1.00 90.44 165 ALA A C 1
ATOM 1204 O O . ALA A 1 165 ? -20.870 1.740 21.527 1.00 90.44 165 ALA A O 1
ATOM 1205 N N . VAL A 1 166 ? -19.238 0.376 20.814 1.00 94.38 166 VAL A N 1
ATOM 1206 C CA . VAL A 1 166 ? -18.781 1.226 19.715 1.00 94.38 166 VAL A CA 1
ATOM 1207 C C . VAL A 1 166 ? -18.659 0.399 18.438 1.00 94.38 166 VAL A C 1
ATOM 1209 O O . VAL A 1 166 ? -18.519 -0.815 18.486 1.00 94.38 166 VAL A O 1
ATOM 1212 N N . ALA A 1 167 ? -18.708 1.050 17.283 1.00 96.56 167 ALA A N 1
ATOM 1213 C CA . ALA A 1 167 ? -18.489 0.419 15.980 1.00 96.56 167 ALA A CA 1
ATOM 1214 C C . ALA A 1 167 ? -17.378 1.156 15.228 1.00 96.56 167 ALA A C 1
ATOM 1216 O O . ALA A 1 167 ? -17.058 2.287 15.589 1.00 96.56 167 ALA A O 1
ATOM 1217 N N . ALA A 1 168 ? -16.805 0.572 14.184 1.00 97.88 168 ALA A N 1
ATOM 1218 C CA . ALA A 1 168 ? -15.782 1.205 13.348 1.00 97.88 168 ALA A CA 1
ATOM 1219 C C . ALA A 1 168 ? -15.870 0.727 11.902 1.00 97.88 168 ALA A C 1
ATOM 1221 O O . ALA A 1 168 ? -16.307 -0.393 11.640 1.00 97.88 168 ALA A O 1
ATOM 1222 N N . ILE A 1 169 ? -15.446 1.581 10.975 1.00 97.50 169 ILE A N 1
ATOM 1223 C CA . ILE A 1 169 ? -15.361 1.254 9.555 1.00 97.50 169 ILE A CA 1
ATOM 1224 C C . ILE A 1 169 ? -14.255 2.081 8.913 1.00 97.50 169 ILE A C 1
ATOM 1226 O O . ILE A 1 169 ? -14.186 3.288 9.138 1.00 97.50 169 ILE A O 1
ATOM 1230 N N . ALA A 1 170 ? -13.428 1.429 8.104 1.00 97.69 170 ALA A N 1
ATOM 1231 C CA . ALA A 1 170 ? -12.392 2.069 7.308 1.00 97.69 170 ALA A CA 1
ATOM 1232 C C . ALA A 1 170 ? -12.374 1.472 5.908 1.00 97.69 170 ALA A C 1
ATOM 1234 O O . ALA A 1 170 ? -12.628 0.280 5.726 1.00 97.69 170 ALA A O 1
ATOM 1235 N N . THR A 1 171 ? -12.077 2.307 4.918 1.00 96.31 171 THR A N 1
ATOM 1236 C CA . THR A 1 171 ? -11.897 1.894 3.525 1.00 96.31 171 THR A CA 1
ATOM 1237 C C . THR A 1 171 ? -10.552 2.405 3.046 1.00 96.31 171 THR A C 1
ATOM 1239 O O . THR A 1 171 ? -10.268 3.593 3.169 1.00 96.31 171 THR A O 1
ATOM 1242 N N . ALA A 1 172 ? -9.743 1.517 2.485 1.00 94.81 172 ALA A N 1
ATOM 1243 C CA . ALA A 1 172 ? -8.471 1.849 1.867 1.00 94.81 172 ALA A CA 1
ATOM 1244 C C . ALA A 1 172 ? -8.460 1.355 0.419 1.00 94.81 172 ALA A C 1
ATOM 1246 O O . ALA A 1 172 ? -9.134 0.388 0.073 1.00 94.81 172 ALA A O 1
ATOM 1247 N N . GLY A 1 173 ? -7.695 2.024 -0.430 1.00 88.62 173 GLY A N 1
ATOM 1248 C CA . GLY A 1 173 ? -7.531 1.685 -1.838 1.00 88.62 173 GLY A CA 1
ATOM 1249 C C . GLY A 1 173 ? -6.243 2.298 -2.381 1.00 88.62 173 GLY A C 1
ATOM 1250 O O . GLY A 1 173 ? -5.439 2.799 -1.588 1.00 88.62 173 GLY A O 1
ATOM 1251 N N . PRO A 1 174 ? -6.018 2.266 -3.702 1.00 77.12 174 PRO A N 1
ATOM 1252 C CA . PRO A 1 174 ? -4.829 2.843 -4.305 1.00 77.12 174 PRO A CA 1
ATOM 1253 C C . PRO A 1 174 ? -4.745 4.338 -3.991 1.00 77.12 174 PRO A C 1
ATOM 1255 O O . PRO A 1 174 ? -5.691 5.095 -4.215 1.00 77.12 174 PRO A O 1
ATOM 1258 N N . SER A 1 175 ? -3.589 4.749 -3.476 1.00 66.31 175 SER A N 1
ATOM 1259 C CA . SER A 1 175 ? -3.177 6.144 -3.402 1.00 66.31 175 SER A CA 1
ATOM 1260 C C . SER A 1 175 ? -1.846 6.256 -4.143 1.00 66.31 175 SER A C 1
ATOM 1262 O O . SER A 1 175 ? -0.911 5.551 -3.755 1.00 66.31 175 SER A O 1
ATOM 1264 N N . PRO A 1 176 ? -1.740 7.103 -5.178 1.00 61.25 176 PRO A N 1
ATOM 1265 C CA . PRO A 1 176 ? -2.759 8.021 -5.692 1.00 61.25 176 PRO A CA 1
ATOM 1266 C C . PRO A 1 176 ? -3.747 7.324 -6.653 1.00 61.25 176 PRO A C 1
ATOM 1268 O O . PRO A 1 176 ? -3.459 6.269 -7.213 1.00 61.25 176 PRO A O 1
ATOM 1271 N N . THR A 1 177 ? -4.919 7.927 -6.883 1.00 60.47 177 THR A N 1
ATOM 1272 C CA . THR A 1 177 ? -5.892 7.489 -7.913 1.00 60.47 177 THR A CA 1
ATOM 1273 C C . THR A 1 177 ? -5.391 7.702 -9.351 1.00 60.47 177 THR A C 1
ATOM 1275 O O . THR A 1 177 ? -6.065 7.332 -10.310 1.00 60.47 177 THR A O 1
ATOM 1278 N N . SER A 1 178 ? -4.208 8.299 -9.496 1.00 64.12 178 SER A N 1
ATOM 1279 C CA . SER A 1 178 ? -3.464 8.556 -10.725 1.00 64.12 178 SER A CA 1
ATOM 1280 C C . SER A 1 178 ? -2.003 8.150 -10.479 1.00 64.12 178 SER A C 1
ATOM 1282 O O . SER A 1 178 ? -1.508 8.359 -9.374 1.00 64.12 178 SER A O 1
ATOM 1284 N N . PRO A 1 179 ? -1.295 7.553 -11.451 1.00 67.50 179 PRO A N 1
ATOM 1285 C CA . PRO A 1 179 ? 0.130 7.274 -11.303 1.00 67.50 179 PRO A CA 1
ATOM 1286 C C . PRO A 1 179 ? 0.930 8.588 -11.202 1.00 67.50 179 PRO A C 1
ATOM 1288 O O . PRO A 1 179 ? 1.070 9.329 -12.180 1.00 67.50 179 PRO A O 1
ATOM 1291 N N . CYS A 1 180 ? 1.449 8.865 -10.007 1.00 74.69 180 CYS A N 1
ATOM 1292 C CA . CYS A 1 180 ? 2.449 9.903 -9.736 1.00 74.69 180 CYS A CA 1
ATOM 1293 C C . CYS A 1 180 ? 3.830 9.253 -9.579 1.00 74.69 180 CYS A C 1
ATOM 1295 O O . CYS A 1 180 ? 3.904 8.036 -9.408 1.00 74.69 180 CYS A O 1
ATOM 1297 N N . ASP A 1 181 ? 4.896 10.056 -9.635 1.00 77.38 181 ASP A N 1
ATOM 1298 C CA . ASP A 1 181 ? 6.286 9.582 -9.500 1.00 77.38 181 ASP A CA 1
ATOM 1299 C C . ASP A 1 181 ? 6.608 8.417 -10.458 1.00 77.38 181 ASP A C 1
ATOM 1301 O O . ASP A 1 181 ? 7.150 7.367 -10.111 1.00 77.38 181 ASP A O 1
ATOM 1305 N N . VAL A 1 182 ? 6.163 8.575 -11.706 1.00 83.75 182 VAL A N 1
ATOM 1306 C CA . VAL A 1 182 ? 6.373 7.570 -12.746 1.00 83.75 182 VAL A CA 1
ATOM 1307 C C . VAL A 1 182 ? 7.777 7.737 -13.296 1.00 83.75 182 VAL A C 1
ATOM 1309 O O . VAL A 1 182 ? 8.149 8.821 -13.741 1.00 83.75 182 VAL A O 1
ATOM 1312 N N . VAL A 1 183 ? 8.536 6.646 -13.338 1.00 87.69 183 VAL A N 1
ATOM 1313 C CA . VAL A 1 183 ? 9.849 6.620 -13.987 1.00 87.69 183 VAL A CA 1
ATOM 1314 C C . VAL A 1 183 ? 9.695 7.092 -15.444 1.00 87.69 183 VAL A C 1
ATOM 1316 O O . VAL A 1 183 ? 8.822 6.573 -16.143 1.00 87.69 183 VAL A O 1
ATOM 1319 N N . PRO A 1 184 ? 10.510 8.048 -15.941 1.00 90.00 184 PRO A N 1
ATOM 1320 C CA . PRO A 1 184 ? 10.341 8.666 -17.262 1.00 90.00 184 PRO A CA 1
ATOM 1321 C C . PRO A 1 184 ? 10.840 7.754 -18.396 1.00 90.00 184 PRO A C 1
ATOM 1323 O O . PRO A 1 184 ? 11.603 8.173 -19.269 1.00 90.00 184 PRO A O 1
ATOM 1326 N N . LEU A 1 185 ? 10.433 6.489 -18.370 1.00 89.44 185 LEU A N 1
ATOM 1327 C CA . LEU A 1 185 ? 10.732 5.463 -19.356 1.00 89.44 185 LEU A CA 1
ATOM 1328 C C . LEU A 1 185 ? 9.431 5.006 -20.006 1.00 89.44 185 LEU A C 1
ATOM 1330 O O . LEU A 1 185 ? 8.373 4.989 -19.379 1.00 89.44 185 LEU A O 1
ATOM 1334 N N . MET A 1 186 ? 9.514 4.610 -21.268 1.00 87.25 186 MET A N 1
ATOM 1335 C CA . MET A 1 186 ? 8.385 4.039 -21.985 1.00 87.25 186 MET A CA 1
ATOM 1336 C C . MET A 1 186 ? 8.782 2.771 -22.718 1.00 87.25 186 MET A C 1
ATOM 1338 O O . MET A 1 186 ? 9.872 2.660 -23.272 1.00 87.25 186 MET A O 1
ATOM 1342 N N . VAL A 1 187 ? 7.846 1.833 -22.790 1.00 85.81 187 VAL A N 1
ATOM 1343 C CA . VAL A 1 187 ? 8.008 0.611 -23.571 1.00 85.81 187 VAL A CA 1
ATOM 1344 C C . VAL A 1 187 ? 6.794 0.464 -24.484 1.00 85.81 187 VAL A C 1
ATOM 1346 O O . VAL A 1 187 ? 5.669 0.766 -24.088 1.00 85.81 187 VAL A O 1
ATOM 1349 N N . CYS A 1 188 ? 7.022 0.084 -25.740 1.00 83.88 188 CYS A N 1
ATOM 1350 C CA . CYS A 1 188 ? 5.962 0.011 -26.743 1.00 83.88 188 CYS A CA 1
ATOM 1351 C C . CYS A 1 188 ? 5.283 -1.351 -26.713 1.00 83.88 188 CYS A C 1
ATOM 1353 O O . CYS A 1 188 ? 5.855 -2.336 -27.162 1.00 83.88 188 CYS A O 1
ATOM 1355 N N . GLY A 1 189 ? 4.040 -1.385 -26.243 1.00 86.75 189 GLY A N 1
ATOM 1356 C CA . GLY A 1 189 ? 3.217 -2.583 -26.312 1.00 86.75 189 GLY A CA 1
ATOM 1357 C C . GLY A 1 189 ? 2.635 -2.832 -27.703 1.00 86.75 189 GLY A C 1
ATOM 1358 O O . GLY A 1 189 ? 2.279 -1.894 -28.416 1.00 86.75 189 GLY A O 1
ATOM 1359 N N . ASN A 1 190 ? 2.472 -4.104 -28.062 1.00 89.00 190 ASN A N 1
ATOM 1360 C CA . ASN A 1 190 ? 1.714 -4.532 -29.234 1.00 89.00 190 ASN A CA 1
ATOM 1361 C C . ASN A 1 190 ? 0.270 -4.906 -28.834 1.00 89.00 190 ASN A C 1
ATOM 1363 O O . ASN A 1 190 ? 0.071 -5.941 -28.192 1.00 89.00 190 ASN A O 1
ATOM 1367 N N . PRO A 1 191 ? -0.760 -4.135 -29.243 1.00 87.81 191 PRO A N 1
ATOM 1368 C CA . PRO A 1 191 ? -2.161 -4.435 -28.931 1.00 87.81 191 PRO A CA 1
ATOM 1369 C C . PRO A 1 191 ? -2.645 -5.808 -29.409 1.00 87.81 191 PRO A C 1
ATOM 1371 O O . PRO A 1 191 ? -3.541 -6.380 -28.798 1.00 87.81 191 PRO A O 1
ATOM 1374 N N . ALA A 1 192 ? -2.045 -6.364 -30.467 1.00 94.12 192 ALA A N 1
ATOM 1375 C CA . ALA A 1 192 ? -2.392 -7.692 -30.975 1.00 94.12 192 ALA A CA 1
ATOM 1376 C C . ALA A 1 192 ? -1.862 -8.841 -30.094 1.00 94.12 192 ALA A C 1
ATOM 1378 O O . ALA A 1 192 ? -2.212 -9.995 -30.319 1.00 94.12 192 ALA A O 1
ATOM 1379 N N . GLN A 1 193 ? -1.015 -8.542 -29.104 1.00 92.06 193 GLN A N 1
ATOM 1380 C CA . GLN A 1 193 ? -0.398 -9.511 -28.197 1.00 92.06 193 GLN A CA 1
ATOM 1381 C C . GLN A 1 193 ? -0.882 -9.314 -26.752 1.00 92.06 193 GLN A C 1
ATOM 1383 O O . GLN A 1 193 ? -0.093 -9.383 -25.814 1.00 92.06 193 GLN A O 1
ATOM 1388 N N . TYR A 1 194 ? -2.171 -9.033 -26.558 1.00 88.88 194 TYR A N 1
ATOM 1389 C CA . TYR A 1 194 ? -2.794 -8.965 -25.236 1.00 88.88 194 TYR A CA 1
ATOM 1390 C C . TYR A 1 194 ? -3.629 -10.224 -24.973 1.00 88.88 194 TYR A C 1
ATOM 1392 O O . TYR A 1 194 ? -4.718 -10.381 -25.520 1.00 88.88 194 TYR A O 1
ATOM 1400 N N . ASP A 1 195 ? -3.100 -11.119 -24.139 1.00 87.81 195 ASP A N 1
ATOM 1401 C CA . ASP A 1 195 ? -3.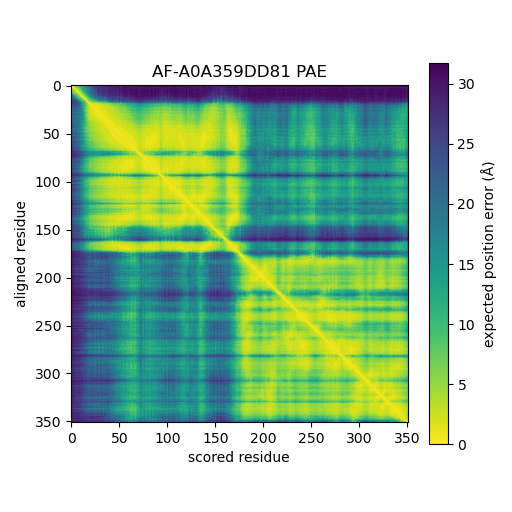750 -12.360 -23.715 1.00 87.81 195 ASP A CA 1
ATOM 1402 C C . ASP A 1 195 ? -3.395 -12.678 -22.247 1.00 87.81 195 ASP A C 1
ATOM 1404 O O . ASP A 1 195 ? -2.479 -13.462 -21.961 1.00 87.81 195 ASP A O 1
ATOM 1408 N N . PRO A 1 196 ? -4.115 -12.060 -21.291 1.00 83.31 196 PRO A N 1
ATOM 1409 C CA . PRO A 1 196 ? -3.868 -12.250 -19.864 1.00 83.31 196 PRO A CA 1
ATOM 1410 C C . PRO A 1 196 ? -4.030 -13.697 -19.394 1.00 83.31 196 PRO A C 1
ATOM 1412 O O . PRO A 1 196 ? -3.360 -14.101 -18.447 1.00 83.31 196 PRO A O 1
ATOM 1415 N N . ALA A 1 197 ? -4.885 -14.493 -20.049 1.00 82.94 197 ALA A N 1
ATOM 1416 C CA . ALA A 1 197 ? -5.124 -15.885 -19.665 1.00 82.94 197 ALA A CA 1
ATOM 1417 C C . ALA A 1 197 ? -3.869 -16.755 -19.844 1.00 82.94 197 ALA A C 1
ATOM 1419 O O . ALA A 1 197 ? -3.671 -17.713 -19.101 1.00 82.94 197 ALA A O 1
ATOM 1420 N N . ASN A 1 198 ? -3.003 -16.382 -20.790 1.00 83.81 198 ASN A N 1
ATOM 1421 C CA . ASN A 1 198 ? -1.722 -17.034 -21.054 1.00 83.81 198 ASN A CA 1
ATOM 1422 C C . ASN A 1 198 ? -0.515 -16.208 -20.564 1.00 83.81 198 ASN A C 1
ATOM 1424 O O . ASN A 1 198 ? 0.621 -16.480 -20.957 1.00 83.81 198 ASN A O 1
ATOM 1428 N N . GLY A 1 199 ? -0.745 -15.196 -19.717 1.00 81.25 199 GLY A N 1
ATOM 1429 C CA . GLY A 1 199 ? 0.306 -14.368 -19.118 1.00 81.25 199 GLY A CA 1
ATOM 1430 C C . GLY A 1 199 ? 1.012 -13.416 -20.090 1.00 81.25 199 GLY A C 1
ATOM 1431 O O . GLY A 1 199 ? 2.141 -13.007 -19.820 1.00 81.25 199 GLY A O 1
ATOM 1432 N N . MET A 1 200 ? 0.379 -13.083 -21.220 1.00 87.44 200 MET A N 1
ATOM 1433 C CA . MET A 1 200 ? 0.915 -12.163 -22.224 1.00 87.44 200 MET A CA 1
ATOM 1434 C C . MET A 1 200 ? 0.227 -10.794 -22.133 1.00 87.44 200 MET A C 1
ATOM 1436 O O . MET A 1 200 ? -0.991 -10.681 -22.267 1.00 87.44 200 MET A O 1
ATOM 1440 N N . PHE A 1 201 ? 1.014 -9.734 -21.981 1.00 87.25 201 PHE A N 1
ATOM 1441 C CA . PHE A 1 201 ? 0.547 -8.364 -21.800 1.00 87.25 201 PHE A CA 1
ATOM 1442 C C . PHE A 1 201 ? 1.211 -7.449 -22.825 1.00 87.25 201 PHE A C 1
ATOM 1444 O O . PHE A 1 201 ? 2.329 -6.985 -22.629 1.00 87.25 201 PHE A O 1
ATOM 1451 N N . TRP A 1 202 ? 0.522 -7.200 -23.939 1.00 89.69 202 TRP A N 1
ATOM 1452 C CA . TRP A 1 202 ? 1.002 -6.352 -25.037 1.00 89.69 202 TRP A CA 1
ATOM 1453 C C . TRP A 1 202 ? 2.390 -6.741 -25.578 1.00 89.69 202 TRP A C 1
ATOM 1455 O O . TRP A 1 202 ? 3.187 -5.873 -25.925 1.00 89.69 202 TRP A O 1
ATOM 1465 N N . GLY A 1 203 ? 2.677 -8.041 -25.658 1.00 88.88 203 GLY A N 1
ATOM 1466 C CA . GLY A 1 203 ? 3.967 -8.571 -26.124 1.00 88.88 203 GLY A CA 1
ATOM 1467 C C . GLY A 1 203 ? 4.995 -8.827 -25.020 1.00 88.88 203 GLY A C 1
ATOM 1468 O O . GLY A 1 203 ? 6.071 -9.342 -25.309 1.00 88.88 203 GLY A O 1
ATOM 1469 N N . TYR A 1 204 ? 4.654 -8.529 -23.766 1.00 88.12 204 TYR A N 1
ATOM 1470 C CA . TYR A 1 204 ? 5.497 -8.794 -22.604 1.00 88.12 204 TYR A CA 1
ATOM 1471 C C . TYR A 1 204 ? 4.954 -9.956 -21.787 1.00 88.12 204 TYR A C 1
ATOM 1473 O O . TYR A 1 204 ? 3.745 -10.061 -21.568 1.00 88.12 204 TYR A O 1
ATOM 1481 N N . ARG A 1 205 ? 5.848 -10.800 -21.277 1.00 86.88 205 ARG A N 1
ATOM 1482 C CA . ARG A 1 205 ? 5.516 -11.754 -20.222 1.00 86.88 205 ARG A CA 1
ATOM 1483 C C . ARG A 1 205 ? 6.184 -11.335 -18.934 1.00 86.88 205 ARG A C 1
ATOM 1485 O O . ARG A 1 205 ? 7.255 -10.728 -18.916 1.00 86.88 205 ARG A O 1
ATOM 1492 N N . PHE A 1 206 ? 5.522 -11.667 -17.839 1.00 79.38 206 PHE A N 1
ATOM 1493 C CA . PHE A 1 206 ? 6.088 -11.446 -16.527 1.00 79.38 206 PHE A CA 1
ATOM 1494 C C . PHE A 1 206 ? 7.384 -12.248 -16.359 1.00 79.38 206 PHE A C 1
ATOM 1496 O O . PHE A 1 206 ? 7.413 -13.452 -16.612 1.00 79.38 206 PHE A O 1
ATOM 1503 N N . GLY A 1 207 ? 8.443 -11.577 -15.905 1.00 78.50 207 GLY A N 1
ATOM 1504 C CA . GLY A 1 207 ? 9.738 -12.202 -15.660 1.00 78.50 207 GLY A CA 1
ATOM 1505 C C . GLY A 1 207 ? 10.674 -12.275 -16.867 1.00 78.50 207 GLY A C 1
ATOM 1506 O O . GLY A 1 207 ? 11.763 -12.825 -16.724 1.00 78.50 207 GLY A O 1
ATOM 1507 N N . ASP A 1 208 ? 10.300 -11.730 -18.023 1.00 82.88 208 ASP A N 1
ATOM 1508 C CA . ASP A 1 208 ? 11.228 -11.576 -19.145 1.00 82.88 208 ASP A CA 1
ATOM 1509 C C . ASP A 1 208 ? 12.134 -10.356 -18.930 1.00 82.88 208 ASP A C 1
ATOM 1511 O O . ASP A 1 208 ? 11.680 -9.296 -18.492 1.00 82.88 208 ASP A O 1
ATOM 1515 N N . LEU A 1 209 ? 13.415 -10.479 -19.287 1.00 84.75 209 LEU A N 1
ATOM 1516 C CA . LEU A 1 209 ? 14.319 -9.332 -19.327 1.00 84.75 209 LEU A CA 1
ATOM 1517 C C . LEU A 1 209 ? 13.992 -8.446 -20.529 1.00 84.75 209 LEU A C 1
ATOM 1519 O O . LEU A 1 209 ? 13.888 -8.927 -21.656 1.00 84.75 209 LEU A O 1
ATOM 1523 N N . GLN A 1 210 ? 13.865 -7.143 -20.285 1.00 84.12 210 GLN A N 1
ATOM 1524 C CA . GLN A 1 210 ? 13.537 -6.153 -21.306 1.00 84.12 210 GLN A CA 1
ATOM 1525 C C . GLN A 1 210 ? 14.550 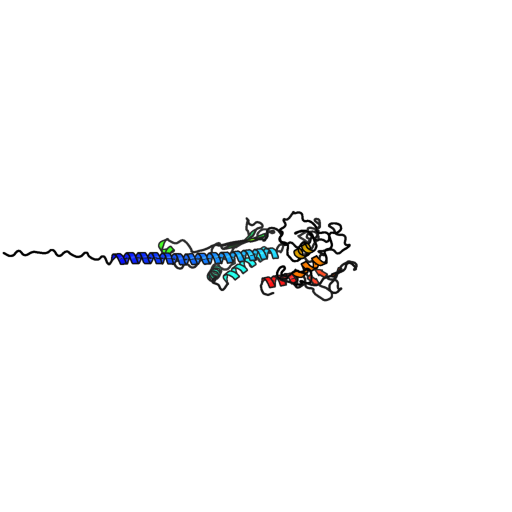-5.014 -21.293 1.00 84.12 210 GLN A C 1
ATOM 1527 O O . GLN A 1 210 ? 14.918 -4.500 -20.235 1.00 84.12 210 GLN A O 1
ATOM 1532 N N . LEU A 1 211 ? 14.970 -4.586 -22.483 1.00 81.12 211 LEU A N 1
ATOM 1533 C CA . LEU A 1 211 ? 15.769 -3.378 -22.633 1.00 81.12 211 LEU A CA 1
ATOM 1534 C C . LEU A 1 211 ? 14.845 -2.157 -22.538 1.00 81.12 211 LEU A C 1
ATOM 1536 O O . LEU A 1 211 ? 14.011 -1.920 -23.412 1.00 81.12 211 LEU A O 1
ATOM 1540 N N . LEU A 1 212 ? 14.999 -1.387 -21.462 1.00 81.75 212 LEU A N 1
ATOM 1541 C CA . LEU A 1 212 ? 14.159 -0.215 -21.187 1.00 81.75 212 LEU A CA 1
ATOM 1542 C C . LEU A 1 212 ? 14.667 1.069 -21.850 1.00 81.75 212 LEU A C 1
ATOM 1544 O O . LEU A 1 212 ? 13.926 2.046 -21.937 1.00 81.75 212 LEU A O 1
ATOM 1548 N N . LYS A 1 213 ? 15.932 1.082 -22.278 1.00 81.38 213 LYS A N 1
ATOM 1549 C CA . LYS A 1 213 ? 16.557 2.226 -22.933 1.00 81.38 213 LYS A CA 1
ATOM 1550 C C . LYS A 1 213 ? 17.555 1.755 -23.991 1.00 81.38 213 LYS A C 1
ATOM 1552 O O . LYS A 1 213 ? 18.603 1.213 -23.647 1.00 81.38 213 LYS A O 1
ATOM 1557 N N . THR A 1 214 ? 17.260 2.010 -25.261 1.00 78.50 214 THR A N 1
ATOM 1558 C CA . THR A 1 214 ? 18.141 1.661 -26.388 1.00 78.50 214 THR A CA 1
ATOM 1559 C C . THR A 1 214 ? 19.436 2.478 -26.428 1.00 78.50 214 THR A C 1
ATOM 1561 O O . THR A 1 214 ? 19.541 3.570 -25.838 1.00 78.50 214 THR A O 1
ATOM 1564 N N . ALA A 1 215 ? 20.444 1.929 -27.113 1.00 73.38 215 ALA A N 1
ATOM 1565 C CA . ALA A 1 215 ? 21.743 2.554 -27.320 1.00 73.38 215 ALA A CA 1
ATOM 1566 C C . ALA A 1 215 ? 21.739 3.450 -28.573 1.00 73.38 215 ALA A C 1
ATOM 1568 O O . ALA A 1 215 ? 20.746 3.578 -29.287 1.00 73.38 215 ALA A O 1
ATOM 1569 N N . ALA A 1 216 ? 22.856 4.141 -28.820 1.00 66.94 216 ALA A N 1
ATOM 1570 C CA . ALA A 1 216 ? 23.024 4.911 -30.051 1.00 66.94 216 ALA A CA 1
ATOM 1571 C C . ALA A 1 216 ? 23.057 3.977 -31.271 1.00 66.94 216 ALA A C 1
ATOM 1573 O O . ALA A 1 216 ? 23.707 2.942 -31.214 1.00 66.94 216 ALA A O 1
ATOM 1574 N N . ASN A 1 217 ? 22.455 4.416 -32.381 1.00 63.09 217 ASN A N 1
ATOM 1575 C CA . ASN A 1 217 ? 22.376 3.693 -33.661 1.00 63.09 217 ASN A CA 1
ATOM 1576 C C . ASN A 1 217 ? 21.421 2.485 -33.698 1.00 63.09 217 ASN A C 1
ATOM 1578 O O . ASN A 1 217 ? 21.437 1.757 -34.684 1.00 63.09 217 ASN A O 1
ATOM 1582 N N . ASP A 1 218 ? 20.560 2.324 -32.691 1.00 66.31 218 ASP A N 1
ATOM 1583 C CA . ASP A 1 218 ? 19.426 1.398 -32.751 1.00 66.31 218 ASP A CA 1
ATOM 1584 C C . ASP A 1 218 ? 18.208 2.049 -33.429 1.00 66.31 218 ASP A C 1
ATOM 1586 O O . ASP A 1 218 ? 17.889 3.220 -33.179 1.00 66.31 218 ASP A O 1
ATOM 1590 N N . ASP A 1 219 ? 17.482 1.274 -34.241 1.00 67.62 219 ASP A N 1
ATOM 1591 C CA . ASP A 1 219 ? 16.182 1.680 -34.779 1.00 67.62 219 ASP A CA 1
ATOM 1592 C C . ASP A 1 219 ? 15.143 1.715 -33.651 1.00 67.62 219 ASP A C 1
ATOM 1594 O O . ASP A 1 219 ? 14.706 0.694 -33.119 1.00 67.62 219 ASP A O 1
ATOM 1598 N N . SER A 1 220 ? 14.741 2.925 -33.265 1.00 73.38 220 SER A N 1
ATOM 1599 C CA . SER A 1 220 ? 13.754 3.126 -32.208 1.00 73.38 220 SER A CA 1
ATOM 1600 C C . SER A 1 220 ? 12.328 2.992 -32.754 1.00 73.38 220 SER A C 1
ATOM 1602 O O . SER A 1 220 ? 11.973 3.710 -33.696 1.00 73.38 220 SER A O 1
ATOM 1604 N N . PRO A 1 221 ? 11.458 2.166 -32.140 1.00 75.69 221 PRO A N 1
ATOM 1605 C CA . PRO A 1 221 ? 10.081 1.964 -32.606 1.00 75.69 221 PRO A CA 1
ATOM 1606 C C . PRO A 1 221 ? 9.212 3.231 -32.520 1.00 75.69 221 PRO A C 1
ATOM 1608 O O . PRO A 1 221 ? 8.145 3.291 -33.124 1.00 75.69 221 PRO A O 1
ATOM 1611 N N . ILE A 1 222 ? 9.671 4.255 -31.795 1.00 81.50 222 ILE A N 1
ATOM 1612 C CA . ILE A 1 222 ? 8.998 5.553 -31.611 1.00 81.50 222 ILE A CA 1
ATOM 1613 C C . ILE A 1 222 ? 9.637 6.680 -32.434 1.00 81.50 222 ILE A C 1
ATOM 1615 O O . ILE A 1 222 ? 9.379 7.861 -32.204 1.00 81.50 222 ILE A O 1
ATOM 1619 N N . GLY A 1 223 ? 10.471 6.320 -33.407 1.00 82.50 223 GLY A N 1
ATOM 1620 C CA . GLY A 1 223 ? 11.037 7.227 -34.396 1.00 82.50 223 GLY A CA 1
ATOM 1621 C C . GLY A 1 223 ? 12.479 7.665 -34.107 1.00 82.50 223 GLY A C 1
ATOM 1622 O O . GLY A 1 223 ? 12.975 7.518 -32.986 1.00 82.50 223 GLY A O 1
ATOM 1623 N N . PRO A 1 224 ? 13.169 8.219 -35.120 1.00 81.94 224 PRO A N 1
ATOM 1624 C CA . PRO A 1 224 ? 14.594 8.531 -35.042 1.00 81.94 224 PRO A CA 1
ATOM 1625 C C . PRO A 1 224 ? 14.955 9.467 -33.884 1.00 81.94 224 PRO A C 1
ATOM 1627 O O . PRO A 1 224 ? 14.277 10.462 -33.630 1.00 81.94 224 PRO A O 1
ATOM 1630 N N . GLY A 1 225 ? 16.062 9.169 -33.199 1.00 82.94 225 GLY A N 1
ATOM 1631 C CA . GLY A 1 225 ? 16.588 9.997 -32.108 1.00 82.94 225 GLY A CA 1
ATOM 1632 C C . GLY A 1 225 ? 15.869 9.841 -30.763 1.00 82.94 225 GLY A C 1
ATOM 1633 O O . GLY A 1 225 ? 16.252 10.515 -29.803 1.00 82.94 225 GLY A O 1
ATOM 1634 N N . ASN A 1 226 ? 14.871 8.959 -30.665 1.00 86.19 226 ASN A N 1
ATOM 1635 C CA . ASN A 1 226 ? 14.223 8.600 -29.406 1.00 86.19 226 ASN A CA 1
ATOM 1636 C C . ASN A 1 226 ? 14.862 7.360 -28.774 1.00 86.19 226 ASN A C 1
ATOM 1638 O O . ASN A 1 226 ? 15.081 6.356 -29.442 1.00 86.19 226 ASN A O 1
ATOM 1642 N N . PHE A 1 227 ? 15.069 7.403 -27.459 1.00 87.88 227 PHE A N 1
ATOM 1643 C CA . PHE A 1 227 ? 15.735 6.341 -26.694 1.00 87.88 227 PHE A CA 1
ATOM 1644 C C . PHE A 1 227 ? 14.859 5.847 -25.538 1.00 87.88 227 PHE A C 1
ATOM 1646 O O . PHE A 1 227 ? 15.366 5.628 -24.445 1.00 87.88 227 PHE A O 1
ATOM 1653 N N . GLN A 1 228 ? 13.539 5.757 -25.760 1.00 89.25 228 GLN A N 1
ATOM 1654 C CA . GLN A 1 228 ? 12.542 5.293 -24.775 1.00 89.25 228 GLN A CA 1
ATOM 1655 C C . GLN A 1 228 ? 12.433 6.143 -23.495 1.00 89.25 228 GLN A C 1
ATOM 1657 O O . GLN A 1 228 ? 11.888 5.697 -22.491 1.00 89.25 228 GLN A O 1
ATOM 1662 N N . LEU A 1 229 ? 12.905 7.389 -23.537 1.00 90.62 229 LEU A N 1
ATOM 1663 C CA . LEU A 1 229 ? 12.756 8.353 -22.450 1.00 90.62 229 LEU A CA 1
ATOM 1664 C C . LEU A 1 229 ? 11.530 9.242 -22.679 1.00 90.62 229 LEU A C 1
ATOM 1666 O O . LEU A 1 229 ? 11.212 9.597 -23.819 1.00 90.62 229 LEU A O 1
ATOM 1670 N N . LEU A 1 230 ? 10.889 9.655 -21.590 1.00 90.31 230 LEU A N 1
ATOM 1671 C CA . LEU A 1 230 ? 9.784 10.610 -21.570 1.00 90.31 230 LEU A CA 1
ATOM 1672 C C . LEU A 1 230 ? 10.225 11.956 -20.982 1.00 90.31 230 LEU A C 1
ATOM 1674 O O . LEU A 1 230 ? 11.088 12.030 -20.110 1.00 90.31 230 LEU A O 1
ATOM 1678 N N . SER A 1 231 ? 9.614 13.034 -21.465 1.00 88.81 231 SER A N 1
ATOM 1679 C CA . SER A 1 231 ? 9.728 14.381 -20.908 1.00 88.81 231 SER A CA 1
ATOM 1680 C C . SER A 1 231 ? 8.492 14.643 -20.051 1.00 88.81 231 SER A C 1
ATOM 1682 O O . SER A 1 231 ? 7.495 15.185 -20.525 1.00 88.81 231 SER A O 1
ATOM 1684 N N . LEU A 1 232 ? 8.534 14.177 -18.799 1.00 85.50 232 LEU A N 1
ATOM 1685 C CA . LEU A 1 232 ? 7.417 14.332 -17.860 1.00 85.50 232 LEU A CA 1
ATOM 1686 C C . LEU A 1 232 ? 7.461 15.682 -17.138 1.00 85.50 232 LEU A C 1
ATOM 1688 O O . LEU A 1 232 ? 6.423 16.319 -17.007 1.00 85.50 232 LEU A O 1
ATOM 1692 N N . ASP A 1 233 ? 8.649 16.147 -16.745 1.00 83.31 233 ASP A N 1
ATOM 1693 C CA . ASP A 1 233 ? 8.826 17.384 -15.967 1.00 83.31 233 ASP A CA 1
ATOM 1694 C C . ASP A 1 233 ? 9.756 18.398 -16.660 1.00 83.31 233 ASP A C 1
ATOM 1696 O O . ASP A 1 233 ? 10.562 19.107 -16.062 1.00 83.31 233 ASP A O 1
ATOM 1700 N N . GLY A 1 234 ? 9.686 18.423 -17.994 1.00 84.56 234 GLY A N 1
ATOM 1701 C CA . GLY A 1 234 ? 10.471 19.320 -18.838 1.00 84.56 234 GLY A CA 1
ATOM 1702 C C . GLY A 1 234 ? 11.596 18.638 -19.616 1.00 84.56 234 GLY A C 1
ATOM 1703 O O . GLY A 1 234 ? 11.696 17.412 -19.718 1.00 84.56 234 GLY A O 1
ATOM 1704 N N . ASN A 1 235 ? 12.429 19.462 -20.250 1.00 84.56 235 ASN A N 1
ATOM 1705 C CA . ASN A 1 235 ? 13.416 19.027 -21.232 1.00 84.56 235 ASN A CA 1
ATOM 1706 C C . ASN A 1 235 ? 14.845 19.165 -20.707 1.00 84.56 235 ASN A C 1
ATOM 1708 O O . ASN A 1 235 ? 15.226 20.184 -20.143 1.00 84.56 235 ASN A O 1
ATOM 1712 N N . GLY A 1 236 ? 15.678 18.168 -20.998 1.00 88.81 236 GLY A N 1
ATOM 1713 C CA . GLY A 1 236 ? 17.123 18.232 -20.785 1.00 88.81 236 GLY A CA 1
ATOM 1714 C C . GLY A 1 236 ? 17.670 16.982 -20.115 1.00 88.81 236 GLY A C 1
ATOM 1715 O O . GLY A 1 236 ? 16.918 16.150 -19.620 1.00 88.81 236 GLY A O 1
ATOM 1716 N N . GLY A 1 237 ? 18.995 16.835 -20.127 1.00 90.00 237 GLY A N 1
ATOM 1717 C CA . GLY A 1 237 ? 19.642 15.708 -19.459 1.00 90.00 237 GLY A CA 1
ATOM 1718 C C . GLY A 1 237 ? 19.510 15.764 -17.940 1.00 90.00 237 GLY A C 1
ATOM 1719 O O . GLY A 1 237 ? 19.228 14.746 -17.323 1.00 90.00 237 GLY A O 1
ATOM 1720 N N . ASN A 1 238 ? 19.640 16.957 -17.356 1.00 91.44 238 ASN A N 1
ATOM 1721 C CA . ASN A 1 238 ? 19.488 17.155 -15.914 1.00 91.44 238 ASN A CA 1
ATOM 1722 C C . ASN A 1 238 ? 18.079 16.775 -15.441 1.00 91.44 238 ASN A C 1
ATOM 1724 O O . ASN A 1 238 ? 17.964 16.031 -14.483 1.00 91.44 238 ASN A O 1
ATOM 1728 N N . VAL A 1 239 ? 17.034 17.166 -16.181 1.00 90.94 239 VAL A N 1
ATOM 1729 C CA . VAL A 1 239 ? 15.651 16.775 -15.859 1.00 90.94 239 VAL A CA 1
ATOM 1730 C C . VAL A 1 239 ? 15.494 15.256 -15.872 1.00 90.94 239 VAL A C 1
ATOM 1732 O O . VAL A 1 239 ? 14.937 14.703 -14.936 1.00 90.94 239 VAL A O 1
ATOM 1735 N N . VAL A 1 240 ? 16.032 14.562 -16.885 1.00 92.06 240 VAL A N 1
ATOM 1736 C CA . VAL A 1 240 ? 16.000 13.087 -16.949 1.00 92.06 240 VAL A CA 1
ATOM 1737 C C . VAL A 1 240 ? 16.712 12.455 -15.754 1.00 92.06 240 VAL A C 1
ATOM 1739 O O . VAL A 1 240 ? 16.207 11.488 -15.194 1.00 92.06 240 VAL A O 1
ATOM 1742 N N . ARG A 1 241 ? 17.867 12.998 -15.353 1.00 93.31 241 ARG A N 1
ATOM 1743 C CA . ARG A 1 241 ? 18.604 12.530 -14.175 1.00 93.31 241 ARG A CA 1
ATOM 1744 C C . ARG A 1 241 ? 17.775 12.681 -12.908 1.00 93.31 241 ARG A C 1
ATOM 1746 O O . ARG A 1 241 ? 17.586 11.703 -12.197 1.00 93.31 241 ARG A O 1
ATOM 1753 N N . ASP A 1 242 ? 17.300 13.890 -12.647 1.00 92.44 242 ASP A N 1
ATOM 1754 C CA . ASP A 1 242 ? 16.577 14.218 -11.420 1.00 92.44 242 ASP A CA 1
ATOM 1755 C C . ASP A 1 242 ? 15.252 13.426 -11.376 1.00 92.44 242 ASP A C 1
ATOM 1757 O O . ASP A 1 242 ? 14.876 12.870 -10.349 1.00 92.44 242 ASP A O 1
ATOM 1761 N N . SER A 1 243 ? 14.623 13.227 -12.538 1.00 91.38 243 SER A N 1
ATOM 1762 C CA . SER A 1 243 ? 13.437 12.385 -12.699 1.00 91.38 243 SER A CA 1
ATOM 1763 C C . SER A 1 243 ? 13.692 10.900 -12.420 1.00 91.38 243 SER A C 1
ATOM 1765 O O . SER A 1 243 ? 12.917 10.264 -11.714 1.00 91.38 243 SER A O 1
ATOM 1767 N N . LEU A 1 244 ? 14.775 10.321 -12.953 1.00 92.12 244 LEU A N 1
ATOM 1768 C CA . LEU A 1 244 ? 15.138 8.918 -12.699 1.00 92.12 244 LEU A CA 1
ATOM 1769 C C . LEU A 1 244 ? 15.567 8.673 -11.248 1.00 92.12 244 LEU A C 1
ATOM 1771 O O . LEU A 1 244 ? 15.439 7.551 -10.760 1.00 92.12 244 LEU A O 1
ATOM 1775 N N . ALA A 1 245 ? 16.029 9.720 -10.563 1.00 92.12 245 ALA A N 1
ATOM 1776 C CA . ALA A 1 245 ? 16.324 9.691 -9.138 1.00 92.12 245 ALA A CA 1
ATOM 1777 C C . ALA A 1 245 ? 15.062 9.733 -8.248 1.00 92.12 245 ALA A C 1
ATOM 1779 O O . ALA A 1 245 ? 15.195 9.563 -7.039 1.00 92.12 245 ALA A O 1
ATOM 1780 N N . GLY A 1 246 ? 13.862 9.926 -8.820 1.00 88.44 246 GLY A N 1
ATOM 1781 C CA . GLY A 1 246 ? 12.592 10.039 -8.083 1.00 88.44 246 GLY A CA 1
ATOM 1782 C C . GLY A 1 246 ? 12.139 11.479 -7.816 1.00 88.44 246 GLY A C 1
ATOM 1783 O O . 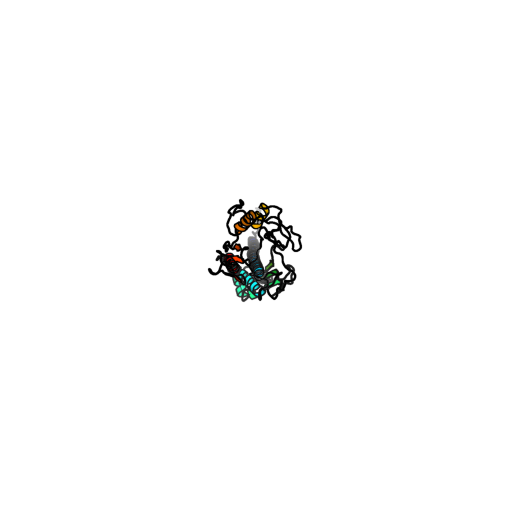GLY A 1 246 ? 11.363 11.725 -6.902 1.00 88.44 246 GLY A O 1
ATOM 1784 N N . GLY A 1 247 ? 12.648 12.455 -8.571 1.00 86.69 247 GLY A N 1
ATOM 1785 C CA . GLY A 1 247 ? 12.283 13.868 -8.429 1.00 86.69 247 GLY A CA 1
ATOM 1786 C C . GLY A 1 247 ? 11.010 14.292 -9.166 1.00 86.69 247 GLY A C 1
ATOM 1787 O O . GLY A 1 247 ? 10.799 15.490 -9.324 1.00 86.69 247 GLY A O 1
ATOM 1788 N N . ILE A 1 248 ? 10.194 13.361 -9.682 1.00 85.50 248 ILE A N 1
ATOM 1789 C CA . ILE A 1 248 ? 8.969 13.715 -10.416 1.00 85.50 248 ILE A CA 1
ATOM 1790 C C . ILE A 1 248 ? 7.811 13.905 -9.440 1.00 85.50 248 ILE A C 1
ATOM 1792 O O . ILE A 1 248 ? 7.290 12.951 -8.870 1.00 85.50 248 ILE A O 1
ATOM 1796 N N . GLU A 1 249 ? 7.298 15.130 -9.366 1.00 78.00 249 GLU A N 1
ATOM 1797 C CA . GLU A 1 249 ? 6.085 15.442 -8.594 1.00 78.00 249 GLU A CA 1
ATOM 1798 C C . GLU A 1 249 ? 4.799 15.397 -9.445 1.00 78.00 249 GLU A C 1
ATOM 1800 O O . GLU A 1 249 ? 3.686 15.568 -8.942 1.00 78.00 249 GLU A O 1
ATOM 1805 N N . ARG A 1 250 ? 4.919 15.147 -10.757 1.00 79.81 250 ARG A N 1
ATOM 1806 C CA . ARG A 1 250 ? 3.786 15.105 -11.690 1.00 79.81 250 ARG A CA 1
ATOM 1807 C C . ARG A 1 250 ? 2.964 13.825 -11.537 1.00 79.81 250 ARG A C 1
ATOM 1809 O O . ARG A 1 250 ? 3.473 12.715 -11.688 1.00 79.81 250 ARG A O 1
ATOM 1816 N N . CYS A 1 251 ? 1.659 14.001 -11.370 1.00 82.06 251 CYS A N 1
ATOM 1817 C CA . CYS A 1 251 ? 0.664 12.941 -11.500 1.00 82.06 251 CYS A CA 1
ATOM 1818 C C . CYS A 1 251 ? 0.098 12.918 -12.922 1.00 82.06 251 CYS A C 1
ATOM 1820 O O . CYS A 1 251 ? -0.321 13.956 -13.435 1.00 82.06 251 CYS A O 1
ATOM 1822 N N . ASN A 1 252 ? 0.091 11.746 -13.558 1.00 79.75 252 ASN A N 1
ATOM 1823 C CA . ASN A 1 252 ? -0.365 11.576 -14.939 1.00 79.75 252 ASN A CA 1
ATOM 1824 C C . ASN A 1 252 ? -1.711 10.854 -14.968 1.00 79.75 252 ASN A C 1
ATOM 1826 O O . ASN A 1 252 ? -1.928 9.907 -14.213 1.00 79.75 252 ASN A O 1
ATOM 1830 N N . ASN A 1 253 ? -2.617 11.243 -15.860 1.00 80.50 253 ASN A N 1
ATOM 1831 C CA . ASN A 1 253 ? -3.870 10.508 -16.031 1.00 80.50 253 ASN A CA 1
ATOM 1832 C C . ASN A 1 253 ? -3.765 9.478 -17.157 1.00 80.50 253 ASN A C 1
ATOM 1834 O O . ASN A 1 253 ? -3.102 9.695 -18.171 1.00 80.50 253 ASN A O 1
ATOM 1838 N N . VAL A 1 254 ? -4.457 8.348 -17.005 1.00 77.12 254 VAL A N 1
ATOM 1839 C CA . VAL A 1 254 ? -4.564 7.365 -18.090 1.00 77.12 254 VAL A CA 1
ATOM 1840 C C . VAL A 1 254 ? -5.263 8.019 -19.286 1.00 77.12 254 VAL A C 1
ATOM 1842 O O . VAL A 1 254 ? -6.334 8.603 -19.141 1.00 77.12 254 VAL A O 1
ATOM 1845 N N . GLY A 1 255 ? -4.647 7.920 -20.466 1.00 77.88 255 GLY A N 1
ATOM 1846 C CA . GLY A 1 255 ? -5.127 8.552 -21.701 1.00 77.88 255 GLY A CA 1
ATOM 1847 C C . GLY A 1 255 ? -4.575 9.959 -21.956 1.00 77.88 255 GLY A C 1
ATOM 1848 O O . GLY A 1 255 ? -4.842 10.532 -23.011 1.00 77.88 255 GLY A O 1
ATOM 1849 N N . GLU A 1 256 ? -3.788 10.511 -21.034 1.00 82.25 256 GLU A N 1
ATOM 1850 C CA . GLU A 1 256 ? -3.070 11.763 -21.250 1.00 82.25 256 GLU A CA 1
ATOM 1851 C C . GLU A 1 256 ? -1.931 11.589 -22.269 1.00 82.25 256 GLU A C 1
ATOM 1853 O O . GLU A 1 256 ? -1.269 10.551 -22.323 1.00 82.25 256 GLU A O 1
ATOM 1858 N N . GLN A 1 257 ? -1.683 12.619 -23.082 1.00 84.62 257 GLN A N 1
ATOM 1859 C CA . GLN A 1 257 ? -0.533 12.634 -23.983 1.00 84.62 257 GLN A CA 1
ATOM 1860 C C . GLN A 1 257 ? 0.736 13.023 -23.222 1.00 84.62 257 GLN A C 1
ATOM 1862 O O . GLN A 1 257 ? 0.778 14.058 -22.560 1.00 84.62 257 GLN A O 1
ATOM 1867 N N . VAL A 1 258 ? 1.789 12.224 -23.380 1.00 86.25 258 VAL A N 1
ATOM 1868 C CA . VAL A 1 258 ? 3.129 12.500 -22.847 1.00 86.25 258 VAL A CA 1
ATOM 1869 C C . VAL A 1 258 ? 4.102 12.776 -23.987 1.00 86.25 258 VAL A C 1
ATOM 1871 O O . VAL A 1 258 ? 3.992 12.199 -25.069 1.00 86.25 258 VAL A O 1
ATOM 1874 N N . GLN A 1 259 ? 5.055 13.676 -23.757 1.00 88.81 259 GLN A N 1
ATOM 1875 C CA . GLN A 1 259 ? 6.095 13.989 -24.734 1.00 88.81 259 GLN A CA 1
ATOM 1876 C C . GLN A 1 259 ? 7.250 12.997 -24.599 1.00 88.81 259 GLN A C 1
ATOM 1878 O O . GLN A 1 259 ? 7.678 12.680 -23.486 1.00 88.81 259 GLN A O 1
ATOM 1883 N N . THR A 1 260 ? 7.789 12.523 -25.721 1.00 89.62 260 THR A N 1
ATOM 1884 C CA . THR A 1 260 ? 9.045 11.768 -25.694 1.00 89.62 260 THR A CA 1
ATOM 1885 C C . THR A 1 260 ? 10.213 12.714 -25.423 1.00 89.62 260 THR A C 1
ATOM 1887 O O . THR A 1 260 ? 10.140 13.920 -25.669 1.00 89.62 260 THR A O 1
ATOM 1890 N N . LYS A 1 261 ? 11.319 12.170 -24.915 1.00 90.81 261 LYS A N 1
ATOM 1891 C CA . LYS A 1 261 ? 12.574 12.893 -24.709 1.00 90.81 261 LYS A CA 1
ATOM 1892 C C . LYS A 1 261 ? 13.638 12.371 -25.684 1.00 90.81 261 LYS A C 1
ATOM 1894 O O . LYS A 1 261 ? 14.364 11.431 -25.354 1.00 90.81 261 LYS A O 1
ATOM 1899 N N . PRO A 1 262 ? 13.791 12.996 -26.867 1.00 86.75 262 PRO A N 1
ATOM 1900 C CA . PRO A 1 262 ? 14.869 12.661 -27.786 1.00 86.75 262 PRO A CA 1
ATOM 1901 C C . PRO A 1 262 ? 16.259 12.929 -27.194 1.00 86.75 262 PRO A C 1
ATOM 1903 O O . PRO A 1 262 ? 16.443 13.786 -26.318 1.00 86.75 262 PRO A O 1
ATOM 1906 N N . GLY A 1 263 ? 17.257 12.228 -27.728 1.00 85.69 263 GLY A N 1
ATOM 1907 C CA . GLY A 1 263 ? 18.662 12.331 -27.336 1.00 85.69 263 GLY A CA 1
ATOM 1908 C C . GLY A 1 263 ? 19.078 11.295 -26.289 1.00 85.69 263 GLY A C 1
ATOM 1909 O O . GLY A 1 263 ? 18.416 11.103 -25.271 1.00 85.69 263 GLY A O 1
ATOM 1910 N N . ASN A 1 264 ? 20.225 10.655 -26.527 1.00 81.12 264 ASN A N 1
ATOM 1911 C CA . ASN A 1 264 ? 20.640 9.428 -25.841 1.00 81.12 264 ASN A CA 1
ATOM 1912 C C . ASN A 1 264 ? 20.828 9.590 -24.320 1.00 81.12 264 ASN A C 1
ATOM 1914 O O . ASN A 1 264 ? 20.599 8.647 -23.575 1.00 81.12 264 ASN A O 1
ATOM 1918 N N . THR A 1 265 ? 21.209 10.785 -23.848 1.00 88.81 265 THR A N 1
ATOM 1919 C CA . THR A 1 265 ? 21.208 11.174 -22.418 1.00 88.81 265 THR A CA 1
ATOM 1920 C C . THR A 1 265 ? 21.816 10.113 -21.471 1.00 88.81 265 THR A C 1
ATOM 1922 O O . THR A 1 265 ? 21.355 9.933 -20.349 1.00 88.81 265 THR A O 1
ATOM 1925 N N . VAL A 1 266 ? 22.859 9.389 -21.904 1.00 87.88 266 VAL A N 1
ATOM 1926 C CA . VAL A 1 266 ? 23.382 8.199 -21.193 1.00 87.88 266 VAL A CA 1
ATOM 1927 C C . VAL A 1 266 ? 23.863 8.541 -19.785 1.00 87.88 266 VAL A C 1
ATOM 1929 O O . VAL A 1 266 ? 23.389 7.955 -18.818 1.00 87.88 266 VAL A O 1
ATOM 1932 N N . GLY A 1 267 ? 24.756 9.529 -19.664 1.00 91.12 267 GLY A N 1
ATOM 1933 C CA . GLY A 1 267 ? 25.334 9.934 -18.380 1.00 91.12 267 GLY A CA 1
ATOM 1934 C C . GLY A 1 267 ? 24.275 10.345 -17.352 1.00 91.12 267 GLY A C 1
ATOM 1935 O O . GLY A 1 267 ? 24.226 9.741 -16.284 1.00 91.12 267 GLY A O 1
ATOM 1936 N N . PRO A 1 268 ? 23.392 11.312 -17.667 1.00 93.19 268 PRO A N 1
ATOM 1937 C CA . PRO A 1 268 ? 22.339 11.712 -16.742 1.00 93.19 268 PRO A CA 1
ATOM 1938 C C . PRO A 1 268 ? 21.366 10.570 -16.398 1.00 93.19 268 PRO A C 1
ATOM 1940 O O . PRO A 1 268 ? 20.958 10.465 -15.247 1.00 93.19 268 PRO A O 1
ATOM 1943 N N . SER A 1 269 ? 21.062 9.670 -17.346 1.00 91.88 269 SER A N 1
ATOM 1944 C CA . SER A 1 269 ? 20.182 8.522 -17.073 1.00 91.88 269 SER A CA 1
ATOM 1945 C C . SER A 1 269 ? 20.779 7.570 -16.035 1.00 91.88 269 SER A C 1
ATOM 1947 O O . SER A 1 269 ? 20.112 7.201 -15.074 1.00 91.88 269 SER A O 1
ATOM 1949 N N . VAL A 1 270 ? 22.059 7.219 -16.197 1.00 91.56 270 VAL A N 1
ATOM 1950 C CA . VAL A 1 270 ? 22.779 6.347 -15.256 1.00 91.56 270 VAL A CA 1
ATOM 1951 C C . VAL A 1 270 ? 22.955 7.030 -13.899 1.00 91.56 270 VAL A C 1
ATOM 1953 O O . VAL A 1 270 ? 22.727 6.405 -12.872 1.00 91.56 270 VAL A O 1
ATOM 1956 N N . GLN A 1 271 ? 23.306 8.321 -13.878 1.00 94.69 271 GLN A N 1
ATOM 1957 C CA . GLN A 1 271 ? 23.459 9.090 -12.635 1.00 94.69 271 GLN A CA 1
ATOM 1958 C C . GLN A 1 271 ? 22.174 9.114 -11.804 1.00 94.69 271 GLN A C 1
ATOM 1960 O O . GLN A 1 271 ? 22.244 8.941 -10.593 1.00 94.69 271 GLN A O 1
ATOM 1965 N N . GLY A 1 272 ? 21.021 9.322 -12.448 1.00 93.62 272 GLY A N 1
ATOM 1966 C CA . GLY A 1 272 ? 19.727 9.348 -11.769 1.00 93.62 272 GLY A CA 1
ATOM 1967 C C . GLY A 1 272 ? 19.311 7.970 -11.272 1.00 93.62 272 GLY A C 1
ATOM 1968 O O . GLY A 1 272 ? 18.974 7.810 -10.109 1.00 93.62 272 GLY A O 1
ATOM 1969 N N . LEU A 1 273 ? 19.405 6.947 -12.125 1.00 92.06 273 LEU A N 1
ATOM 1970 C CA . LEU A 1 273 ? 19.010 5.588 -11.752 1.00 92.06 273 LEU A CA 1
ATOM 1971 C C . LEU A 1 273 ? 19.890 5.008 -10.628 1.00 92.06 273 LEU A C 1
ATOM 1973 O O . LEU A 1 273 ? 19.395 4.300 -9.756 1.00 92.06 273 LEU A O 1
ATOM 1977 N N . ASN A 1 274 ? 21.185 5.335 -10.613 1.00 93.38 274 ASN A N 1
ATOM 1978 C CA . ASN A 1 274 ? 22.132 4.845 -9.610 1.00 93.38 274 ASN A CA 1
ATOM 1979 C C . ASN A 1 274 ? 21.812 5.305 -8.179 1.00 93.38 274 ASN A C 1
ATOM 1981 O O . ASN A 1 274 ? 22.140 4.578 -7.236 1.00 93.38 274 ASN A O 1
ATOM 1985 N N . THR A 1 275 ? 21.157 6.459 -7.988 1.00 94.94 275 THR A N 1
ATOM 1986 C CA . THR A 1 275 ? 20.800 6.926 -6.636 1.00 94.94 275 THR A CA 1
ATOM 1987 C C . THR A 1 275 ? 19.828 5.974 -5.954 1.00 94.94 275 THR A C 1
ATOM 1989 O O . THR A 1 275 ? 19.952 5.747 -4.751 1.00 94.94 275 THR A O 1
ATOM 1992 N N . ARG A 1 276 ? 18.948 5.325 -6.728 1.00 91.69 276 ARG A N 1
ATOM 1993 C CA . ARG A 1 276 ? 18.011 4.303 -6.242 1.00 91.69 276 ARG A CA 1
ATOM 1994 C C . ARG A 1 276 ? 18.724 3.094 -5.641 1.00 91.69 276 ARG A C 1
ATOM 1996 O O . ARG A 1 276 ? 18.236 2.510 -4.684 1.00 91.69 276 ARG A O 1
ATOM 2003 N N . PHE A 1 277 ? 19.926 2.786 -6.126 1.00 93.06 277 PHE A N 1
ATOM 2004 C CA . PHE A 1 277 ? 20.803 1.735 -5.598 1.00 93.06 277 PHE A CA 1
ATOM 2005 C C . PHE A 1 277 ? 21.839 2.269 -4.589 1.00 93.06 277 PHE A C 1
ATOM 2007 O O . PHE A 1 277 ? 22.808 1.594 -4.245 1.00 93.06 277 PHE A O 1
ATOM 2014 N N . GLY A 1 278 ? 21.675 3.504 -4.106 1.00 93.31 278 GLY A N 1
ATOM 2015 C CA . GLY A 1 278 ? 22.560 4.118 -3.118 1.00 93.31 278 GLY A CA 1
ATOM 2016 C C . GLY A 1 278 ? 23.903 4.609 -3.663 1.00 93.31 278 GLY A C 1
ATOM 2017 O O . GLY A 1 278 ? 24.782 4.946 -2.862 1.00 93.31 278 GLY A O 1
ATOM 2018 N N . ASN A 1 279 ? 24.067 4.682 -4.987 1.00 93.62 279 ASN A N 1
ATOM 2019 C CA . ASN A 1 279 ? 25.269 5.177 -5.649 1.00 93.62 279 ASN A CA 1
ATOM 2020 C C . ASN A 1 279 ? 25.056 6.609 -6.177 1.00 93.62 279 ASN A C 1
ATOM 2022 O O . ASN A 1 279 ? 24.283 6.842 -7.098 1.00 93.62 279 ASN A O 1
ATOM 2026 N N . TYR A 1 280 ? 25.800 7.565 -5.616 1.00 93.94 280 TYR A N 1
ATOM 2027 C CA . TYR A 1 280 ? 25.698 8.999 -5.930 1.00 93.94 280 TYR A CA 1
ATOM 2028 C C . TYR A 1 280 ? 26.919 9.523 -6.703 1.00 93.94 280 TYR A C 1
ATOM 2030 O O . TYR A 1 280 ? 27.294 10.691 -6.594 1.00 93.94 280 TYR A O 1
ATOM 2038 N N . GLN A 1 281 ? 27.609 8.654 -7.446 1.00 88.44 281 GLN A N 1
ATOM 2039 C CA . GLN A 1 281 ? 28.753 9.066 -8.255 1.00 88.44 281 GLN A CA 1
ATOM 2040 C C . GLN A 1 281 ? 28.301 9.886 -9.474 1.00 88.44 281 GLN A C 1
ATOM 2042 O O . GLN A 1 281 ? 27.673 9.377 -10.402 1.00 88.44 281 GLN A O 1
ATOM 2047 N N . GLY A 1 282 ? 28.694 11.161 -9.501 1.00 81.62 282 GLY A N 1
ATOM 2048 C CA . GLY A 1 282 ? 28.357 12.095 -10.577 1.00 81.62 282 GLY A CA 1
ATOM 2049 C C . GLY A 1 282 ? 26.980 12.748 -10.408 1.00 81.62 282 GLY A C 1
ATOM 2050 O O . GLY A 1 282 ? 26.194 12.394 -9.541 1.00 81.62 282 GLY A O 1
ATOM 2051 N N . GLY A 1 283 ? 26.694 13.771 -11.216 1.00 80.50 283 GLY A N 1
ATOM 2052 C CA . GLY A 1 283 ? 25.367 14.401 -11.264 1.00 80.50 283 GLY A CA 1
ATOM 2053 C C . GLY A 1 283 ? 25.008 15.366 -10.124 1.00 80.50 283 GLY A C 1
ATOM 2054 O O . GLY A 1 283 ? 24.001 16.052 -10.248 1.00 80.50 283 GLY A O 1
ATOM 2055 N N . ASN A 1 284 ? 25.838 15.484 -9.078 1.00 88.69 284 ASN A N 1
ATOM 2056 C CA . ASN A 1 284 ? 25.620 16.369 -7.920 1.00 88.69 284 ASN A CA 1
ATOM 2057 C C . ASN A 1 284 ? 24.276 16.124 -7.199 1.00 88.69 284 ASN A C 1
ATOM 2059 O O . ASN A 1 284 ? 23.628 17.067 -6.750 1.00 88.69 284 ASN A O 1
ATOM 2063 N N . LEU A 1 285 ? 23.860 14.857 -7.117 1.00 92.25 285 LEU A N 1
ATOM 2064 C CA . LEU A 1 285 ? 22.694 14.419 -6.349 1.00 92.25 285 LEU A CA 1
ATOM 2065 C C . LEU A 1 285 ? 23.116 14.019 -4.933 1.00 92.25 285 LEU A C 1
ATOM 2067 O O . LEU A 1 285 ? 24.229 13.531 -4.726 1.00 92.25 285 LEU A O 1
ATOM 2071 N N . SER A 1 286 ? 22.221 14.194 -3.963 1.00 93.62 286 SER A N 1
ATOM 2072 C CA . SER A 1 286 ? 22.479 13.862 -2.562 1.00 93.62 286 SER A CA 1
ATOM 2073 C C . SER A 1 286 ? 21.548 12.753 -2.068 1.00 93.62 286 SER A C 1
ATOM 2075 O O . SER A 1 286 ? 20.412 12.627 -2.519 1.00 93.62 286 SER A O 1
ATOM 2077 N N . ARG A 1 287 ? 22.019 11.968 -1.091 1.00 93.88 287 ARG A N 1
ATOM 2078 C CA . ARG A 1 287 ? 21.200 10.956 -0.400 1.00 93.88 287 ARG A CA 1
ATOM 2079 C C . ARG A 1 287 ? 20.034 11.563 0.378 1.00 93.88 287 ARG A C 1
ATOM 2081 O O . ARG A 1 287 ? 19.055 10.873 0.629 1.00 93.88 287 ARG A O 1
ATOM 2088 N N . GLN A 1 288 ? 20.166 12.818 0.799 1.00 92.38 288 GLN A N 1
ATOM 2089 C CA . GLN A 1 288 ? 19.127 13.506 1.553 1.00 92.38 288 GLN A CA 1
ATOM 2090 C C . GLN A 1 288 ? 17.945 13.875 0.655 1.00 92.38 288 GLN A C 1
ATOM 2092 O O . GLN A 1 288 ? 16.805 13.695 1.070 1.00 92.38 288 GLN A O 1
ATOM 2097 N N . ASP A 1 289 ? 18.231 14.355 -0.555 1.00 90.94 289 ASP A N 1
ATOM 2098 C CA . ASP A 1 289 ? 17.202 14.797 -1.500 1.00 90.94 289 ASP A CA 1
ATOM 2099 C C . ASP A 1 289 ? 16.625 13.618 -2.295 1.00 90.94 289 ASP A C 1
ATOM 2101 O O . ASP A 1 289 ? 15.436 13.589 -2.586 1.00 90.94 289 ASP A O 1
ATOM 2105 N N . TYR A 1 290 ? 17.462 12.620 -2.598 1.00 92.12 290 TYR A N 1
ATOM 2106 C CA . TYR A 1 290 ? 17.097 11.431 -3.369 1.00 92.12 290 TYR A CA 1
ATOM 2107 C C . TYR A 1 290 ? 17.490 10.172 -2.592 1.00 92.12 290 TYR A C 1
ATOM 2109 O O . TYR A 1 290 ? 18.543 9.588 -2.875 1.00 92.12 290 TYR A O 1
ATOM 2117 N N . PRO A 1 291 ? 16.723 9.772 -1.563 1.00 91.50 291 PRO A N 1
ATOM 2118 C CA . PRO A 1 291 ? 17.023 8.572 -0.792 1.00 91.50 291 PRO A CA 1
ATOM 2119 C C . PRO A 1 291 ? 16.983 7.320 -1.686 1.00 91.50 291 PRO A C 1
ATOM 2121 O O . PRO A 1 291 ? 16.215 7.276 -2.646 1.00 91.50 291 PRO A O 1
ATOM 2124 N N . PRO A 1 292 ? 17.808 6.300 -1.395 1.00 92.25 292 PRO A N 1
ATOM 2125 C CA . PRO A 1 292 ? 17.794 5.066 -2.166 1.00 92.25 292 PRO A CA 1
ATOM 2126 C C . PRO A 1 292 ? 16.530 4.246 -1.885 1.00 92.25 292 PRO A C 1
ATOM 2128 O O . PRO A 1 292 ? 15.852 4.450 -0.874 1.00 92.25 292 PRO A O 1
ATOM 2131 N N . ASP A 1 293 ? 16.269 3.264 -2.743 1.00 89.25 293 ASP A N 1
ATOM 2132 C CA . ASP A 1 293 ? 15.234 2.263 -2.508 1.00 89.25 293 ASP A CA 1
ATOM 2133 C C . ASP A 1 293 ? 15.578 1.392 -1.288 1.00 89.25 293 ASP A C 1
ATOM 2135 O O . ASP A 1 293 ? 16.729 1.296 -0.857 1.00 89.25 293 ASP A O 1
ATOM 2139 N N . LEU A 1 294 ? 14.566 0.726 -0.720 1.00 86.12 294 LEU A N 1
ATOM 2140 C CA . LEU A 1 294 ? 14.765 -0.177 0.424 1.00 86.12 294 LEU A CA 1
ATOM 2141 C C . LEU A 1 294 ? 15.688 -1.351 0.072 1.00 86.12 294 LEU A C 1
ATOM 2143 O O . LEU A 1 294 ? 16.507 -1.768 0.887 1.00 86.12 294 LEU A O 1
ATOM 2147 N N . VAL A 1 295 ? 15.565 -1.864 -1.153 1.00 89.44 295 VAL A N 1
ATOM 2148 C CA . VAL A 1 295 ? 16.391 -2.949 -1.680 1.00 89.44 295 VAL A CA 1
ATOM 2149 C C . VAL A 1 295 ? 17.325 -2.366 -2.733 1.00 89.44 295 VAL A C 1
ATOM 2151 O O . VAL A 1 295 ? 16.900 -2.072 -3.846 1.00 89.44 295 VAL A O 1
ATOM 2154 N N . ILE A 1 296 ? 18.598 -2.204 -2.368 1.00 92.06 296 ILE A N 1
ATOM 2155 C CA . ILE A 1 296 ? 19.637 -1.613 -3.231 1.00 92.06 296 ILE A CA 1
ATOM 2156 C C . ILE A 1 296 ? 20.539 -2.647 -3.916 1.00 92.06 296 ILE A C 1
ATOM 2158 O O . ILE A 1 296 ? 21.430 -2.280 -4.679 1.00 92.06 296 ILE A O 1
ATOM 2162 N N . THR A 1 297 ? 20.356 -3.934 -3.620 1.00 91.56 297 THR A N 1
ATOM 2163 C CA . THR A 1 297 ? 21.115 -5.008 -4.266 1.00 91.56 297 THR A CA 1
ATOM 2164 C C . THR A 1 297 ? 20.630 -5.175 -5.700 1.00 91.56 297 THR A C 1
ATOM 2166 O O . THR A 1 297 ? 19.429 -5.218 -5.951 1.00 91.56 297 THR A O 1
ATOM 2169 N N . ALA A 1 298 ? 21.5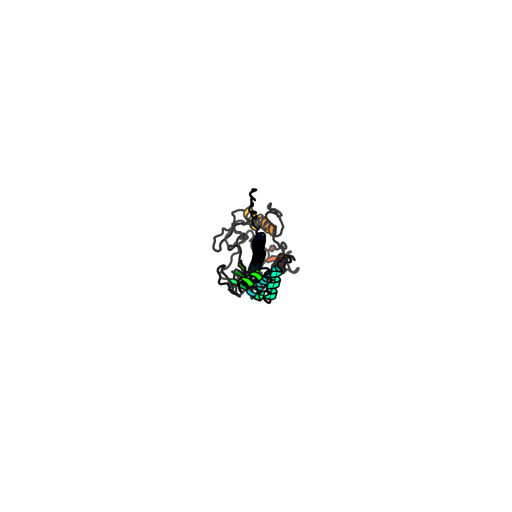66 -5.281 -6.640 1.00 89.88 298 ALA A N 1
ATOM 2170 C CA . ALA A 1 298 ? 21.277 -5.534 -8.043 1.00 89.88 298 ALA A CA 1
ATOM 2171 C C . ALA A 1 298 ? 22.417 -6.321 -8.691 1.00 89.88 298 ALA A C 1
ATOM 2173 O O . ALA A 1 298 ? 23.574 -6.235 -8.270 1.00 89.88 298 ALA A O 1
ATOM 2174 N N . THR A 1 299 ? 22.080 -7.059 -9.745 1.00 91.31 299 THR A N 1
ATOM 2175 C CA . THR A 1 299 ? 23.063 -7.690 -10.624 1.00 91.31 299 THR A CA 1
ATOM 2176 C C . THR A 1 299 ? 23.458 -6.709 -11.722 1.00 91.31 299 THR A C 1
ATOM 2178 O O . THR A 1 299 ? 22.591 -6.174 -12.409 1.00 91.31 299 THR A O 1
ATOM 2181 N N . ASP A 1 300 ? 24.760 -6.499 -11.919 1.00 88.62 300 ASP A N 1
ATOM 2182 C CA . ASP A 1 300 ? 25.254 -5.723 -13.059 1.00 88.62 300 ASP A CA 1
ATOM 2183 C C . ASP A 1 300 ? 25.089 -6.533 -14.352 1.00 88.62 300 ASP A C 1
ATOM 2185 O O . ASP A 1 300 ? 25.650 -7.625 -14.492 1.00 88.62 300 ASP A O 1
ATOM 2189 N N . LEU A 1 301 ? 24.278 -6.018 -15.273 1.00 89.81 301 LEU A N 1
ATOM 2190 C CA . LEU A 1 301 ? 23.918 -6.672 -16.525 1.00 89.81 301 LEU A CA 1
ATOM 2191 C C . LEU A 1 301 ? 24.355 -5.801 -17.696 1.00 89.81 301 LEU A C 1
ATOM 2193 O O . LEU A 1 301 ? 24.095 -4.599 -17.736 1.00 89.81 301 LEU A O 1
ATOM 2197 N N . LYS A 1 302 ? 24.963 -6.434 -18.695 1.00 89.38 302 LYS A N 1
ATOM 2198 C CA . LYS A 1 302 ? 25.380 -5.789 -19.937 1.00 89.38 302 LYS A CA 1
ATOM 2199 C C . LYS A 1 302 ? 24.576 -6.356 -21.098 1.00 89.38 302 LYS A C 1
ATOM 2201 O O . LYS A 1 302 ? 24.488 -7.567 -21.252 1.00 89.38 302 LYS A O 1
ATOM 2206 N N . TYR A 1 303 ? 24.027 -5.489 -21.938 1.00 87.31 303 TYR A N 1
ATOM 2207 C CA . TYR A 1 303 ? 23.508 -5.897 -23.241 1.00 87.31 303 TYR A CA 1
ATOM 2208 C C . TYR A 1 303 ? 24.661 -5.908 -24.252 1.00 87.31 303 TYR A C 1
ATOM 2210 O O . TYR A 1 303 ? 25.350 -4.896 -24.396 1.00 87.31 303 TYR A O 1
ATOM 2218 N N . ASP A 1 304 ? 24.901 -7.048 -24.901 1.00 87.38 304 ASP A N 1
ATOM 2219 C CA . ASP A 1 304 ? 25.894 -7.187 -25.965 1.00 87.38 304 ASP A CA 1
ATOM 2220 C C . ASP A 1 304 ? 25.192 -7.326 -27.321 1.00 87.38 304 ASP A C 1
ATOM 2222 O O . ASP A 1 304 ? 24.586 -8.352 -27.640 1.00 87.38 304 ASP A O 1
ATOM 2226 N N . ASP A 1 305 ? 25.264 -6.249 -28.098 1.00 84.81 305 ASP A N 1
ATOM 2227 C CA . ASP A 1 305 ? 24.716 -6.114 -29.445 1.00 84.81 305 ASP A CA 1
ATOM 2228 C C . ASP A 1 305 ? 25.645 -6.668 -30.537 1.00 84.81 305 ASP A C 1
ATOM 2230 O O . ASP A 1 305 ? 25.247 -6.752 -31.699 1.00 84.81 305 ASP A O 1
ATOM 2234 N N . LYS A 1 306 ? 26.876 -7.063 -30.182 1.00 86.12 306 LYS A N 1
ATOM 2235 C CA . LYS A 1 306 ? 27.867 -7.616 -31.119 1.00 86.12 306 LYS A CA 1
ATOM 2236 C C . LYS A 1 306 ? 27.749 -9.127 -31.267 1.00 86.12 306 LYS A C 1
ATOM 2238 O O . LYS A 1 306 ? 28.262 -9.686 -32.236 1.00 86.12 306 LYS A O 1
ATOM 2243 N N . GLU A 1 307 ? 27.097 -9.786 -30.317 1.00 86.88 307 GLU A N 1
ATOM 2244 C CA . GLU A 1 307 ? 26.787 -11.211 -30.375 1.00 86.88 307 GLU A CA 1
ATOM 2245 C C . GLU A 1 307 ? 25.621 -11.489 -31.342 1.00 86.88 307 GLU A C 1
ATOM 2247 O O . GLU A 1 307 ? 24.773 -10.634 -31.596 1.00 86.88 307 GLU A O 1
ATOM 2252 N N . SER A 1 308 ? 25.565 -12.702 -31.904 1.00 83.50 308 SER A N 1
ATOM 2253 C CA . SER A 1 308 ? 24.494 -13.123 -32.818 1.00 83.50 308 SER A CA 1
ATOM 2254 C C . SER A 1 308 ? 23.843 -14.426 -32.328 1.00 83.50 308 SER A C 1
ATOM 2256 O O . SER A 1 308 ? 24.468 -15.484 -32.432 1.00 83.50 308 SER A O 1
ATOM 2258 N N . PRO A 1 309 ? 22.602 -14.388 -31.795 1.00 84.50 309 PRO A N 1
ATOM 2259 C CA . PRO A 1 309 ? 21.777 -13.196 -31.568 1.00 84.50 309 PRO A CA 1
ATOM 2260 C C . PRO A 1 309 ? 22.317 -12.309 -30.425 1.00 84.50 309 PRO A C 1
ATOM 2262 O O . PRO A 1 309 ? 22.989 -12.833 -29.529 1.00 84.50 309 PRO A O 1
ATOM 2265 N N . PRO A 1 310 ? 21.992 -10.999 -30.420 1.00 85.50 310 PRO A N 1
ATOM 2266 C CA . PRO A 1 310 ? 22.265 -10.118 -29.290 1.00 85.50 310 PRO A CA 1
ATOM 2267 C C . PRO A 1 310 ? 21.729 -10.701 -27.988 1.00 85.50 310 PRO A C 1
ATOM 2269 O O . PRO A 1 310 ? 20.653 -11.311 -27.968 1.00 85.50 310 PRO A O 1
ATOM 2272 N N . ARG A 1 311 ? 22.471 -10.528 -26.895 1.00 87.94 311 ARG A N 1
ATOM 2273 C CA . ARG A 1 311 ? 22.131 -11.158 -25.614 1.00 87.94 311 ARG A CA 1
ATOM 2274 C C . ARG A 1 311 ? 22.499 -10.293 -24.420 1.00 87.94 311 ARG A C 1
ATOM 2276 O O . ARG A 1 311 ? 23.353 -9.418 -24.500 1.00 87.94 311 ARG A O 1
ATOM 2283 N N . ILE A 1 312 ? 21.852 -10.569 -23.292 1.00 90.25 312 ILE A N 1
ATOM 2284 C CA . ILE A 1 312 ? 22.205 -9.985 -21.997 1.00 90.25 312 ILE A CA 1
ATOM 2285 C C . ILE A 1 312 ? 23.241 -10.886 -21.329 1.00 90.25 312 ILE A C 1
ATOM 2287 O O . ILE A 1 312 ? 23.110 -12.112 -21.340 1.00 90.25 312 ILE A O 1
ATOM 2291 N N . GLU A 1 313 ? 24.263 -10.274 -20.746 1.00 92.50 313 GLU A N 1
ATOM 2292 C CA . GLU A 1 313 ? 25.398 -10.947 -20.138 1.00 92.50 313 GLU A CA 1
ATOM 2293 C C . GLU A 1 313 ? 25.683 -10.438 -18.725 1.00 92.50 313 GLU A C 1
ATOM 2295 O O . GLU A 1 313 ? 25.537 -9.254 -18.420 1.00 92.50 313 GLU A O 1
ATOM 2300 N N . HIS A 1 314 ? 26.177 -11.341 -17.884 1.00 93.12 314 HIS A N 1
ATOM 2301 C CA . HIS A 1 314 ? 26.796 -11.034 -16.602 1.00 93.12 314 HIS A CA 1
ATOM 2302 C C . HIS A 1 314 ? 28.204 -11.626 -16.610 1.00 93.12 314 HIS A C 1
ATOM 2304 O O . HIS A 1 314 ? 28.363 -12.819 -16.862 1.00 93.12 314 HIS A O 1
ATOM 2310 N N . GLN A 1 315 ? 29.233 -10.804 -16.380 1.00 91.44 315 GLN A N 1
ATOM 2311 C CA . GLN A 1 315 ? 30.640 -11.239 -16.432 1.00 91.44 315 GLN A CA 1
ATOM 2312 C C . GLN A 1 315 ? 31.002 -11.980 -17.742 1.00 91.44 315 GLN A C 1
ATOM 2314 O O . GLN A 1 315 ? 31.718 -12.981 -17.731 1.00 91.44 315 GLN A O 1
ATOM 2319 N N . ASN A 1 316 ? 30.499 -11.485 -18.880 1.00 90.06 316 ASN A N 1
ATOM 2320 C CA . ASN A 1 316 ? 30.654 -12.082 -20.218 1.00 90.06 316 ASN A CA 1
ATOM 2321 C C . ASN A 1 316 ? 30.043 -13.492 -20.367 1.00 90.06 316 ASN A C 1
ATOM 2323 O O . ASN A 1 316 ? 30.465 -14.264 -21.227 1.00 90.06 316 ASN A O 1
ATOM 2327 N N . GLN A 1 317 ? 29.083 -13.861 -19.514 1.00 91.81 317 GLN A N 1
ATOM 2328 C CA . GLN A 1 317 ? 28.306 -15.094 -19.637 1.00 91.81 317 GLN A CA 1
ATOM 2329 C C . GLN A 1 317 ? 26.848 -14.767 -19.971 1.00 91.81 317 GLN A C 1
ATOM 2331 O O . GLN A 1 317 ? 26.294 -13.866 -19.337 1.00 91.81 317 GLN A O 1
ATOM 2336 N N . PRO A 1 318 ? 26.204 -15.502 -20.899 1.00 93.00 318 PRO A N 1
ATOM 2337 C CA . PRO A 1 318 ? 24.788 -15.321 -21.203 1.00 93.00 318 PRO A CA 1
ATOM 2338 C C . PRO A 1 318 ? 23.914 -15.446 -19.952 1.00 93.00 318 PRO A C 1
ATOM 2340 O O . PRO A 1 318 ? 24.082 -16.377 -19.158 1.00 93.00 318 PRO A O 1
ATOM 2343 N N . VAL A 1 319 ? 22.958 -14.531 -19.804 1.00 93.75 319 VAL A N 1
ATOM 2344 C CA . VAL A 1 319 ? 21.956 -14.562 -18.736 1.00 93.75 319 VAL A CA 1
ATOM 2345 C C . VAL A 1 319 ? 20.673 -15.190 -19.256 1.00 93.75 319 VAL A C 1
ATOM 2347 O O . VAL A 1 319 ? 20.149 -14.812 -20.301 1.00 93.75 319 VAL A O 1
ATOM 2350 N N . THR A 1 320 ? 20.159 -16.152 -18.499 1.00 91.62 320 THR A N 1
ATOM 2351 C CA . THR A 1 320 ? 18.863 -16.785 -18.735 1.00 91.62 320 THR A CA 1
ATOM 2352 C C . THR A 1 320 ? 17.844 -16.196 -17.770 1.00 91.62 320 THR A C 1
ATOM 2354 O O . THR A 1 320 ? 18.111 -16.124 -16.570 1.00 91.62 320 THR A O 1
ATOM 2357 N N . SER A 1 321 ? 16.678 -15.808 -18.296 1.00 90.31 321 SER A N 1
ATOM 2358 C CA . SER A 1 321 ? 15.530 -15.353 -17.509 1.00 90.31 321 SER A CA 1
ATOM 2359 C C . SER A 1 321 ? 14.393 -16.359 -17.609 1.00 90.31 321 SER A C 1
ATOM 2361 O O . SER A 1 321 ? 14.063 -16.811 -18.705 1.00 90.31 321 SER A O 1
ATOM 2363 N N . SER A 1 322 ? 13.791 -16.719 -16.479 1.00 87.38 322 SER A N 1
ATOM 2364 C CA . SER A 1 322 ? 12.632 -17.614 -16.452 1.00 87.38 322 SER A CA 1
ATOM 2365 C C . SER A 1 322 ? 11.753 -17.319 -15.244 1.00 87.38 322 SER A C 1
ATOM 2367 O O . SER A 1 322 ? 12.168 -17.548 -14.108 1.00 87.38 322 SER A O 1
ATOM 2369 N N . ASN A 1 323 ? 10.515 -16.870 -15.480 1.00 85.12 323 ASN A N 1
ATOM 2370 C CA . ASN A 1 323 ? 9.529 -16.556 -14.432 1.00 85.12 323 ASN A CA 1
ATOM 2371 C C . ASN A 1 323 ? 10.089 -15.630 -13.332 1.00 85.12 323 ASN A C 1
ATOM 2373 O O . ASN A 1 323 ? 9.832 -15.825 -12.144 1.00 85.12 323 ASN A O 1
ATOM 2377 N N . GLY A 1 324 ? 10.900 -14.648 -13.733 1.00 86.81 324 GLY A N 1
ATOM 2378 C CA . GLY A 1 324 ? 11.503 -13.670 -12.831 1.00 86.81 324 GLY A CA 1
ATOM 2379 C C . GLY A 1 324 ? 12.798 -14.124 -12.163 1.00 86.81 324 GLY A C 1
ATOM 2380 O O . GLY A 1 324 ? 13.398 -13.298 -11.487 1.00 86.81 324 GLY A O 1
ATOM 2381 N N . ASN A 1 325 ? 13.242 -15.372 -12.376 1.00 91.56 325 ASN A N 1
ATOM 2382 C CA . ASN A 1 325 ? 14.548 -15.835 -11.909 1.00 91.56 325 ASN A CA 1
ATOM 2383 C C . ASN A 1 325 ? 15.644 -15.565 -12.942 1.00 91.56 325 ASN A C 1
ATOM 2385 O O . ASN A 1 325 ? 15.451 -15.888 -14.122 1.00 91.56 325 ASN A O 1
ATOM 2389 N N . LEU A 1 326 ? 16.800 -15.068 -12.497 1.00 93.75 326 LEU A N 1
ATOM 2390 C CA . LEU A 1 326 ? 17.977 -14.863 -13.342 1.00 93.75 326 LEU A CA 1
ATOM 2391 C C . LEU A 1 326 ? 19.090 -15.853 -13.005 1.00 93.75 326 LEU A C 1
ATOM 2393 O O . LEU A 1 326 ? 19.399 -16.136 -11.850 1.00 93.75 326 LEU A O 1
ATOM 2397 N N . SER A 1 327 ? 19.740 -16.375 -14.040 1.00 94.06 327 SER A N 1
ATOM 2398 C CA . SER A 1 327 ? 20.903 -17.248 -13.878 1.00 94.06 327 SER A CA 1
ATOM 2399 C C . SER A 1 327 ? 21.905 -17.069 -15.006 1.00 94.06 327 SER A C 1
ATOM 2401 O O . SER A 1 327 ? 21.548 -16.711 -16.128 1.00 94.06 327 SER A O 1
ATOM 2403 N N . SER A 1 328 ? 23.167 -17.346 -14.712 1.00 94.25 328 SER A N 1
ATOM 2404 C CA . SER A 1 328 ? 24.231 -17.500 -15.701 1.00 94.25 328 SER A CA 1
ATOM 2405 C C . SER A 1 328 ? 24.973 -18.815 -15.461 1.00 94.25 328 SER A C 1
ATOM 2407 O O . SER A 1 328 ? 24.677 -19.564 -14.526 1.00 94.25 328 SER A O 1
ATOM 2409 N N . ALA A 1 329 ? 25.993 -19.091 -16.275 1.00 91.75 329 ALA A N 1
ATOM 2410 C CA . ALA A 1 329 ? 26.878 -20.236 -16.063 1.00 91.75 329 ALA A CA 1
ATOM 2411 C C . ALA A 1 329 ? 27.569 -20.233 -14.680 1.00 91.75 329 ALA A C 1
ATOM 2413 O O . ALA A 1 329 ? 27.982 -21.291 -14.207 1.00 91.75 329 ALA A O 1
ATOM 2414 N N . SER A 1 330 ? 27.689 -19.072 -14.022 1.00 89.50 330 SER A N 1
ATOM 2415 C CA . SER A 1 330 ? 28.287 -18.945 -12.686 1.00 89.50 330 SER A CA 1
ATOM 2416 C C . SER A 1 330 ? 27.302 -19.173 -11.534 1.00 89.50 330 SER A C 1
ATOM 2418 O O . SER A 1 330 ? 27.735 -19.217 -10.385 1.00 89.50 330 SER A O 1
ATOM 2420 N N . GLY A 1 331 ? 26.003 -19.330 -11.812 1.00 92.81 331 GLY A N 1
ATOM 2421 C CA . GLY A 1 331 ? 24.971 -19.596 -10.807 1.00 92.81 331 GLY A CA 1
ATOM 2422 C C . GLY A 1 331 ? 23.764 -18.661 -10.897 1.00 92.81 331 GLY A C 1
ATOM 2423 O O . GLY A 1 331 ? 23.559 -17.975 -11.900 1.00 92.81 331 GLY A O 1
ATOM 2424 N N . ALA A 1 332 ? 22.950 -18.664 -9.840 1.00 94.50 332 ALA A N 1
ATOM 2425 C CA . ALA A 1 332 ? 21.823 -17.746 -9.692 1.00 94.50 332 ALA A CA 1
ATOM 2426 C C . ALA A 1 332 ? 22.320 -16.303 -9.511 1.00 94.50 332 ALA A C 1
ATOM 2428 O O . ALA A 1 332 ? 23.353 -16.068 -8.879 1.00 94.50 332 ALA A O 1
ATOM 2429 N N . LEU A 1 333 ? 21.587 -15.355 -10.083 1.00 94.94 333 LEU A N 1
ATOM 2430 C CA . LEU A 1 333 ? 21.860 -13.924 -10.016 1.00 94.94 333 LEU A CA 1
ATOM 2431 C C . LEU A 1 333 ? 20.724 -13.250 -9.255 1.00 94.94 333 LEU A C 1
ATOM 2433 O O . LEU A 1 333 ? 19.594 -13.708 -9.346 1.00 94.94 333 LEU A O 1
ATOM 2437 N N . PHE A 1 334 ? 21.014 -12.146 -8.563 1.00 93.44 334 PHE A N 1
ATOM 2438 C CA . PHE A 1 334 ? 19.967 -11.398 -7.873 1.00 93.44 334 PHE A CA 1
ATOM 2439 C C . PHE A 1 334 ? 18.921 -10.910 -8.879 1.00 93.44 334 PHE A C 1
ATOM 2441 O O . PHE A 1 334 ? 19.277 -10.241 -9.860 1.00 93.44 334 PHE A O 1
ATOM 2448 N N . ASP A 1 335 ? 17.659 -11.243 -8.622 1.00 91.88 335 ASP A N 1
ATOM 2449 C CA . ASP A 1 335 ? 16.562 -11.086 -9.570 1.00 91.88 335 ASP A CA 1
ATOM 2450 C C . ASP A 1 335 ? 15.263 -10.547 -8.947 1.00 91.88 335 ASP A C 1
ATOM 2452 O O . ASP A 1 335 ? 15.238 -10.028 -7.829 1.00 91.88 335 ASP A O 1
ATOM 2456 N N . TYR A 1 336 ? 14.168 -10.602 -9.709 1.00 88.62 336 TYR A N 1
ATOM 2457 C CA . TYR A 1 336 ? 12.875 -10.092 -9.266 1.00 88.62 336 TYR A CA 1
ATOM 2458 C C . TYR A 1 336 ? 12.330 -10.855 -8.050 1.00 88.62 336 TYR A C 1
ATOM 2460 O O . TYR A 1 336 ? 11.744 -10.237 -7.158 1.00 88.62 336 TYR A O 1
ATOM 2468 N N . ASN A 1 337 ? 12.492 -12.179 -8.000 1.00 89.88 337 ASN A N 1
ATOM 2469 C CA . ASN A 1 337 ? 11.957 -12.989 -6.908 1.00 89.88 337 ASN A CA 1
ATOM 2470 C C . ASN A 1 337 ? 12.757 -12.767 -5.618 1.00 89.88 337 ASN A C 1
ATOM 2472 O O . ASN A 1 337 ? 12.155 -12.663 -4.544 1.00 89.88 337 ASN A O 1
ATOM 2476 N N . ASP A 1 338 ? 14.077 -12.592 -5.725 1.00 92.25 338 ASP A N 1
ATOM 2477 C CA . ASP A 1 338 ? 14.918 -12.170 -4.600 1.00 92.25 338 ASP A CA 1
ATOM 2478 C C . ASP A 1 338 ? 14.531 -10.769 -4.104 1.00 92.25 338 ASP A C 1
ATOM 2480 O O . ASP A 1 338 ? 14.348 -10.552 -2.902 1.00 92.25 338 ASP A O 1
ATOM 2484 N N . TRP A 1 339 ? 14.335 -9.816 -5.023 1.00 89.69 339 TRP A N 1
ATOM 2485 C CA . TRP A 1 339 ? 13.867 -8.466 -4.695 1.00 89.69 339 TRP A CA 1
ATOM 2486 C C . TRP A 1 339 ? 12.499 -8.477 -4.005 1.00 89.69 339 TRP A C 1
ATOM 2488 O O . TRP A 1 339 ? 12.287 -7.739 -3.037 1.00 89.69 339 TRP A O 1
ATOM 2498 N N . LEU A 1 340 ? 11.574 -9.325 -4.462 1.00 84.44 340 LEU A N 1
ATOM 2499 C CA . LEU A 1 340 ? 10.245 -9.472 -3.874 1.00 84.44 340 LEU A CA 1
ATOM 2500 C C . LEU A 1 340 ? 10.336 -9.999 -2.435 1.00 84.44 340 LEU A C 1
ATOM 2502 O O . LEU A 1 340 ? 9.653 -9.481 -1.545 1.00 84.44 340 LEU A O 1
ATOM 2506 N N . GLN A 1 341 ? 11.201 -10.989 -2.190 1.00 86.31 341 GLN A N 1
ATOM 2507 C CA . GLN A 1 341 ? 11.480 -11.495 -0.844 1.00 86.31 341 GLN A CA 1
ATOM 2508 C C . GLN A 1 341 ? 12.114 -10.429 0.053 1.00 86.31 341 GLN A C 1
ATOM 2510 O O . GLN A 1 341 ? 11.629 -10.203 1.163 1.00 86.31 341 GLN A O 1
ATOM 2515 N N . ALA A 1 342 ? 13.154 -9.744 -0.426 1.00 85.81 342 ALA A N 1
ATOM 2516 C CA . ALA A 1 342 ? 13.837 -8.693 0.324 1.00 85.81 342 ALA A CA 1
ATOM 2517 C C . ALA A 1 342 ? 12.879 -7.543 0.678 1.00 85.81 342 ALA A C 1
ATOM 2519 O O . ALA A 1 342 ? 12.808 -7.114 1.828 1.00 85.81 342 ALA A 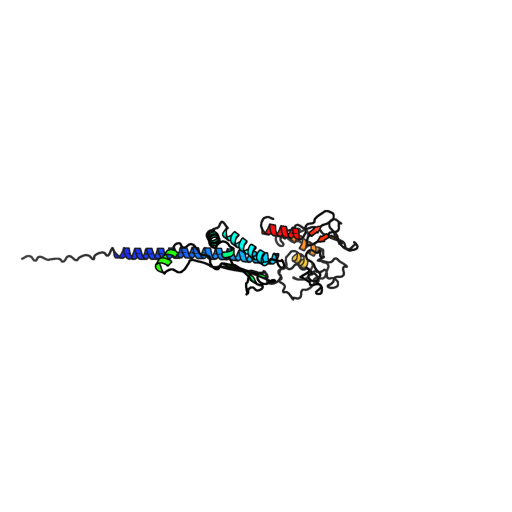O 1
ATOM 2520 N N . SER A 1 343 ? 12.046 -7.118 -0.274 1.00 81.94 343 SER A N 1
ATOM 2521 C CA . SER A 1 343 ? 11.030 -6.082 -0.060 1.00 81.94 343 SER A CA 1
ATOM 2522 C C . SER A 1 343 ? 9.995 -6.491 0.992 1.00 81.94 343 SER A C 1
ATOM 2524 O O . SER A 1 343 ? 9.582 -5.672 1.819 1.00 81.94 343 SER A O 1
ATOM 2526 N N . ALA A 1 344 ? 9.578 -7.762 0.992 1.00 75.19 344 ALA A N 1
ATOM 2527 C CA . ALA A 1 344 ? 8.684 -8.298 2.014 1.00 75.19 344 ALA A CA 1
ATOM 2528 C C . ALA A 1 344 ? 9.348 -8.319 3.403 1.00 75.19 344 ALA A C 1
ATOM 2530 O O . ALA A 1 344 ? 8.701 -7.951 4.384 1.00 75.19 344 ALA A O 1
ATOM 2531 N N . ALA A 1 345 ? 10.632 -8.680 3.487 1.00 74.31 345 ALA A N 1
ATOM 2532 C CA . ALA A 1 345 ? 11.394 -8.681 4.736 1.00 74.31 345 ALA A CA 1
ATOM 2533 C C . ALA A 1 345 ? 11.580 -7.264 5.307 1.00 74.31 345 ALA A C 1
ATOM 2535 O O . ALA A 1 345 ? 11.326 -7.049 6.494 1.00 74.31 345 ALA A O 1
ATOM 2536 N N . CYS A 1 346 ? 11.921 -6.275 4.472 1.00 70.06 346 CYS A N 1
ATOM 2537 C CA . CYS A 1 346 ? 12.005 -4.874 4.896 1.00 70.06 346 CYS A CA 1
ATOM 2538 C C . CYS A 1 346 ? 10.658 -4.371 5.435 1.00 70.06 346 CYS A C 1
ATOM 2540 O O . CYS A 1 346 ? 10.602 -3.739 6.488 1.00 70.06 346 CYS A O 1
ATOM 2542 N N . ALA A 1 347 ? 9.549 -4.695 4.758 1.00 64.62 347 ALA A N 1
ATOM 2543 C CA . ALA A 1 347 ? 8.211 -4.321 5.218 1.00 64.62 347 ALA A CA 1
ATOM 2544 C C . ALA A 1 347 ? 7.817 -4.989 6.550 1.00 64.62 347 ALA A C 1
ATOM 2546 O O . ALA A 1 347 ? 7.016 -4.425 7.293 1.00 64.62 347 ALA A O 1
ATOM 2547 N N . ALA A 1 348 ? 8.370 -6.167 6.847 1.00 61.03 348 ALA A N 1
ATOM 2548 C CA . ALA A 1 348 ? 8.186 -6.874 8.112 1.00 61.03 348 ALA A CA 1
ATOM 2549 C C . ALA A 1 348 ? 9.154 -6.412 9.223 1.00 61.03 348 ALA A C 1
ATOM 2551 O O . ALA A 1 348 ? 9.026 -6.864 10.360 1.00 61.03 348 ALA A O 1
ATOM 2552 N N . GLY A 1 349 ? 10.113 -5.526 8.920 1.00 61.09 349 GLY A N 1
ATOM 2553 C CA . GLY A 1 349 ? 11.157 -5.095 9.856 1.00 61.09 349 GLY A CA 1
ATOM 2554 C C . GLY A 1 349 ? 12.213 -6.168 10.146 1.00 61.09 349 GLY A C 1
ATOM 2555 O O . GLY A 1 349 ? 12.888 -6.100 11.171 1.00 61.09 349 GLY A O 1
ATOM 2556 N N . THR A 1 350 ? 12.327 -7.176 9.279 1.00 53.59 350 THR A N 1
ATOM 2557 C CA . THR A 1 350 ? 13.248 -8.317 9.423 1.00 53.59 350 THR A CA 1
ATOM 2558 C C . THR A 1 350 ? 14.336 -8.357 8.348 1.00 53.59 350 THR A C 1
ATOM 2560 O O . THR A 1 350 ? 15.131 -9.295 8.342 1.00 53.59 350 THR A O 1
ATOM 2563 N N . GLY A 1 351 ? 14.309 -7.410 7.406 1.00 51.22 351 GLY A N 1
ATOM 2564 C CA . GLY A 1 351 ? 15.241 -7.286 6.281 1.00 51.22 351 GLY A CA 1
ATOM 2565 C C . GLY A 1 351 ? 16.206 -6.125 6.433 1.00 51.22 351 GLY A C 1
ATOM 2566 O O . GLY A 1 351 ? 15.917 -5.224 7.253 1.00 51.22 351 GLY A O 1
#

pLDDT: mean 85.59, std 10.96, range [43.19, 98.31]

Mean predicted aligned error: 12.55 Å

Radius of gyration: 34.82 Å; Cα contacts (8 Å, |Δi|>4): 520; chains: 1; bounding box: 80×69×131 Å